Protein AF-A0A7C5C3Y3-F1 (afdb_monomer_lite)

Structure (mmCIF, N/CA/C/O backbone):
data_AF-A0A7C5C3Y3-F1
#
_entry.id   AF-A0A7C5C3Y3-F1
#
loop_
_atom_site.group_PDB
_atom_site.id
_atom_site.type_symbol
_atom_site.label_atom_id
_atom_site.label_alt_id
_atom_site.label_comp_id
_atom_site.label_asym_id
_atom_site.label_entity_id
_atom_site.label_seq_id
_atom_site.pdbx_PDB_ins_code
_atom_site.Cartn_x
_atom_site.Cartn_y
_atom_site.Cartn_z
_atom_site.occupancy
_atom_site.B_iso_or_equiv
_atom_site.auth_seq_id
_atom_site.auth_comp_id
_atom_site.auth_asym_id
_atom_site.auth_atom_id
_atom_site.pdbx_PDB_model_num
ATOM 1 N N . GLN A 1 1 ? 15.969 -8.425 -46.234 1.00 54.97 1 GLN A N 1
ATOM 2 C CA . GLN A 1 1 ? 16.054 -8.744 -47.680 1.00 54.97 1 GLN A CA 1
ATOM 3 C C . GLN A 1 1 ? 16.900 -7.745 -48.486 1.00 54.97 1 GLN A C 1
ATOM 5 O O . GLN A 1 1 ? 17.303 -8.102 -49.579 1.00 54.97 1 GLN A O 1
ATOM 10 N N . GLN A 1 2 ? 17.215 -6.542 -47.972 1.00 71.31 2 GLN A N 1
ATOM 11 C CA . GLN A 1 2 ? 18.038 -5.529 -48.670 1.00 71.31 2 GLN A CA 1
ATOM 12 C C . GLN A 1 2 ? 19.511 -5.470 -48.204 1.00 71.31 2 GLN A C 1
ATOM 14 O O . GLN A 1 2 ? 20.250 -4.580 -48.606 1.00 71.31 2 GLN A O 1
ATOM 19 N N . GLU A 1 3 ? 19.938 -6.386 -47.331 1.00 79.44 3 GLU A N 1
ATOM 20 C CA . GLU A 1 3 ? 21.309 -6.418 -46.803 1.00 79.44 3 GLU A CA 1
ATOM 21 C C . GLU A 1 3 ? 22.240 -7.208 -47.732 1.00 79.44 3 GLU A C 1
ATOM 23 O O . GLU A 1 3 ? 21.803 -8.105 -48.457 1.00 79.44 3 GLU A O 1
ATOM 28 N N . HIS A 1 4 ? 23.539 -6.905 -47.693 1.00 84.50 4 HIS A N 1
ATOM 29 C CA . HIS A 1 4 ? 24.533 -7.599 -48.513 1.00 84.50 4 HIS A CA 1
ATOM 30 C C . HIS A 1 4 ? 24.602 -9.106 -48.157 1.00 84.50 4 HIS A C 1
ATOM 32 O O . HIS A 1 4 ? 24.603 -9.440 -46.967 1.00 84.50 4 HIS A O 1
ATOM 38 N N . PRO A 1 5 ? 24.734 -10.037 -49.132 1.00 84.88 5 PRO A N 1
ATOM 39 C CA . PRO A 1 5 ? 24.747 -11.485 -48.872 1.00 84.88 5 PRO A CA 1
ATOM 40 C C . PRO A 1 5 ? 25.782 -11.951 -47.838 1.00 84.88 5 PRO A C 1
ATOM 42 O O . PRO A 1 5 ? 25.533 -12.897 -47.098 1.00 84.88 5 PRO A O 1
ATOM 45 N N . GLN A 1 6 ? 26.926 -11.264 -47.734 1.00 84.12 6 GLN A N 1
ATOM 46 C CA . GLN A 1 6 ? 27.928 -11.532 -46.691 1.00 84.12 6 GLN A CA 1
ATOM 47 C C . GLN A 1 6 ? 27.417 -11.228 -45.274 1.00 84.12 6 GLN A C 1
ATOM 49 O O . GLN A 1 6 ? 27.694 -11.991 -44.354 1.00 84.12 6 GLN A O 1
ATOM 54 N N . THR A 1 7 ? 26.670 -10.136 -45.095 1.00 83.81 7 THR A N 1
ATOM 55 C CA . THR A 1 7 ? 26.095 -9.738 -43.802 1.00 83.81 7 THR A CA 1
ATOM 56 C C . THR A 1 7 ? 24.998 -10.709 -43.390 1.00 83.81 7 THR A C 1
ATOM 58 O O . THR A 1 7 ? 24.941 -11.134 -42.241 1.00 83.81 7 THR A O 1
ATOM 61 N N . ILE A 1 8 ? 24.166 -11.124 -44.349 1.00 86.38 8 ILE A N 1
ATOM 62 C CA . ILE A 1 8 ? 23.137 -12.143 -44.124 1.00 86.38 8 ILE A CA 1
ATOM 63 C C . ILE A 1 8 ? 23.793 -13.467 -43.715 1.00 86.38 8 ILE A C 1
ATOM 65 O O . ILE A 1 8 ? 23.394 -14.056 -42.716 1.00 86.38 8 ILE A O 1
ATOM 69 N N . ALA A 1 9 ? 24.828 -13.907 -44.437 1.00 87.38 9 ALA A N 1
ATOM 70 C CA . ALA A 1 9 ? 25.575 -15.118 -44.105 1.00 87.38 9 ALA A CA 1
ATOM 71 C C . ALA A 1 9 ? 26.168 -15.062 -42.691 1.00 87.38 9 ALA A C 1
ATOM 73 O O . ALA A 1 9 ? 26.074 -16.040 -41.955 1.00 87.38 9 ALA A O 1
ATOM 74 N N . LEU A 1 10 ? 26.731 -13.915 -42.301 1.00 85.00 10 LEU A N 1
ATOM 75 C CA . LEU A 1 10 ? 27.275 -13.721 -40.962 1.00 85.00 10 LEU A CA 1
ATOM 76 C C . LEU A 1 10 ? 26.186 -13.853 -39.895 1.00 85.00 10 LEU A C 1
ATOM 78 O O . LEU A 1 10 ? 26.354 -14.622 -38.962 1.00 85.00 10 LEU A O 1
ATOM 82 N N . ILE A 1 11 ? 25.051 -13.168 -40.051 1.00 85.31 11 ILE A N 1
ATOM 83 C CA . ILE A 1 11 ? 23.945 -13.243 -39.086 1.00 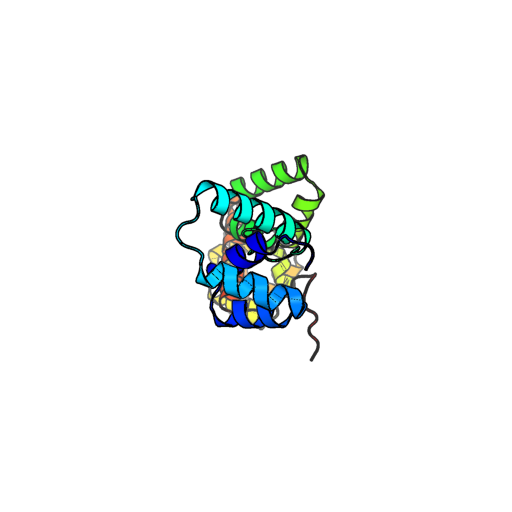85.31 11 ILE A CA 1
ATOM 84 C C . ILE A 1 11 ? 23.436 -14.686 -38.966 1.00 85.31 11 ILE A C 1
ATOM 86 O O . ILE A 1 11 ? 23.299 -15.200 -37.861 1.00 85.31 11 ILE A O 1
ATOM 90 N N . LEU A 1 12 ? 23.203 -15.367 -40.094 1.00 87.38 12 LEU A N 1
ATOM 91 C CA . LEU A 1 12 ? 22.693 -16.741 -40.096 1.00 87.38 12 LEU A CA 1
ATOM 92 C C . LEU A 1 12 ? 23.660 -17.746 -39.456 1.00 87.38 12 LEU A C 1
ATOM 94 O O . LEU A 1 12 ? 23.193 -18.694 -38.833 1.00 87.38 12 LEU A O 1
ATOM 98 N N . ALA A 1 13 ? 24.976 -17.543 -39.577 1.00 86.75 13 ALA A N 1
ATOM 99 C CA . ALA A 1 13 ? 25.985 -18.418 -38.976 1.00 86.75 13 ALA A CA 1
ATOM 100 C C . ALA A 1 13 ? 25.988 -18.386 -37.434 1.00 86.75 13 ALA A C 1
ATOM 102 O O . ALA A 1 13 ? 26.461 -19.334 -36.812 1.00 86.75 13 ALA A O 1
ATOM 103 N N . TYR A 1 14 ? 25.448 -17.324 -36.826 1.00 81.12 14 TYR A N 1
ATOM 104 C CA . TYR A 1 14 ? 25.358 -17.150 -35.370 1.00 81.12 14 TYR A CA 1
ATOM 105 C C . TYR A 1 14 ? 23.952 -17.410 -34.803 1.00 81.12 14 TYR A C 1
ATOM 107 O O . TYR A 1 14 ? 23.749 -17.317 -33.593 1.00 81.12 14 TYR A O 1
ATOM 115 N N . LEU A 1 15 ? 22.974 -17.746 -35.647 1.00 81.25 15 LEU A N 1
ATOM 116 C CA . LEU A 1 15 ? 21.636 -18.130 -35.204 1.00 81.25 15 LEU A CA 1
ATOM 117 C C . LEU A 1 15 ? 21.533 -19.638 -34.970 1.00 81.25 15 LEU A C 1
ATOM 119 O O . LEU A 1 15 ? 22.235 -20.443 -35.580 1.00 81.25 15 LEU A O 1
ATOM 123 N N . GLU A 1 16 ? 20.579 -20.035 -34.128 1.00 84.94 16 GLU A N 1
ATOM 124 C CA . GLU A 1 16 ? 20.203 -21.441 -33.994 1.00 84.94 16 GLU A CA 1
ATOM 125 C C . GLU A 1 16 ? 19.782 -22.009 -35.363 1.00 84.94 16 GLU A C 1
ATOM 127 O O . GLU A 1 16 ? 18.992 -21.359 -36.064 1.00 84.94 16 GLU A O 1
ATOM 132 N N . PRO A 1 17 ? 20.221 -23.227 -35.740 1.00 85.56 17 PRO A N 1
ATOM 133 C CA . PRO A 1 17 ? 19.975 -23.791 -37.070 1.00 85.56 17 PRO A CA 1
ATOM 134 C C . PRO A 1 17 ? 18.507 -23.748 -37.511 1.00 85.56 17 PRO A C 1
ATOM 136 O O . PRO A 1 17 ? 18.211 -23.439 -38.665 1.00 85.56 17 PRO A O 1
ATOM 139 N N . ASN A 1 18 ? 17.574 -23.975 -36.580 1.00 83.12 18 ASN A N 1
ATOM 140 C CA . ASN A 1 18 ? 16.137 -23.903 -36.846 1.00 83.12 18 ASN A CA 1
ATOM 141 C C . ASN A 1 18 ? 15.706 -22.495 -37.291 1.00 83.12 18 ASN A C 1
ATOM 143 O O . ASN A 1 18 ? 15.063 -22.351 -38.329 1.00 83.12 18 ASN A O 1
ATOM 147 N N . LYS A 1 19 ? 16.116 -21.449 -36.564 1.00 78.62 19 LYS A N 1
ATOM 148 C CA . LYS A 1 19 ? 15.806 -20.047 -36.895 1.00 78.62 19 LYS A CA 1
ATOM 149 C C . LYS A 1 19 ? 16.492 -19.622 -38.193 1.00 78.62 19 LYS A C 1
ATOM 151 O O . LYS A 1 19 ? 15.858 -19.013 -39.055 1.00 78.62 19 LYS A O 1
ATOM 156 N N . ALA A 1 20 ? 17.757 -20.004 -38.369 1.00 86.56 20 ALA A N 1
ATOM 157 C CA . ALA A 1 20 ? 18.512 -19.712 -39.581 1.00 86.56 20 ALA A CA 1
ATOM 158 C C . ALA A 1 20 ? 17.866 -20.335 -40.830 1.00 86.56 20 ALA A C 1
ATOM 160 O O . ALA A 1 20 ? 17.789 -19.685 -41.872 1.00 86.56 20 ALA A O 1
ATOM 161 N N . SER A 1 21 ? 17.349 -21.565 -40.721 1.00 86.25 21 SER A N 1
ATOM 162 C CA . SER A 1 21 ? 16.704 -22.273 -41.834 1.00 86.25 21 SER A CA 1
ATOM 163 C C . SER A 1 21 ? 15.425 -21.588 -42.322 1.00 86.25 21 SER A C 1
ATOM 165 O O . SER A 1 21 ? 15.185 -21.531 -43.529 1.00 86.25 21 SER A O 1
ATOM 167 N N . ILE A 1 22 ? 14.630 -21.033 -41.402 1.00 88.19 22 ILE A N 1
ATOM 168 C CA . ILE A 1 22 ? 13.399 -20.296 -41.715 1.00 88.19 22 ILE A CA 1
ATOM 169 C C . ILE A 1 22 ? 13.754 -19.010 -42.463 1.00 88.19 22 ILE A C 1
ATOM 171 O O . ILE A 1 22 ? 13.176 -18.709 -43.508 1.00 88.19 22 ILE A O 1
ATOM 175 N N . ILE A 1 23 ? 14.752 -18.274 -41.966 1.00 87.44 23 ILE A N 1
ATOM 176 C CA . ILE A 1 23 ? 15.189 -17.025 -42.595 1.00 87.44 23 ILE A CA 1
ATOM 177 C C . ILE A 1 23 ? 15.790 -17.307 -43.973 1.00 87.44 23 ILE A C 1
ATOM 179 O O . ILE A 1 23 ? 15.429 -16.620 -44.926 1.00 87.44 23 ILE A O 1
ATOM 183 N N . LEU A 1 24 ? 16.639 -18.330 -44.118 1.00 87.06 24 LEU A N 1
ATOM 184 C CA . LEU A 1 24 ? 17.230 -18.703 -45.405 1.00 87.06 24 LEU A CA 1
ATOM 185 C C . LEU A 1 24 ? 16.149 -19.023 -46.450 1.00 87.06 24 LEU A C 1
ATOM 187 O O . LEU A 1 24 ? 16.216 -18.499 -47.557 1.00 87.06 24 LEU A O 1
ATOM 191 N N . GLN A 1 25 ? 15.113 -19.788 -46.089 1.00 90.75 25 GLN A N 1
ATOM 192 C CA . GLN A 1 25 ? 13.982 -20.098 -46.980 1.00 90.75 25 GLN A CA 1
ATOM 193 C C . GLN A 1 25 ? 13.170 -18.861 -47.393 1.00 90.75 25 GLN A C 1
ATOM 195 O O . GLN A 1 25 ? 12.586 -18.841 -48.473 1.00 90.75 25 GLN A O 1
ATOM 200 N N . SER A 1 26 ? 13.153 -17.817 -46.561 1.00 87.62 26 SER A N 1
ATOM 201 C CA . SER A 1 26 ? 12.434 -16.565 -46.837 1.00 87.62 26 SER A CA 1
ATOM 202 C C . SER A 1 26 ? 13.170 -15.606 -47.787 1.00 87.62 26 SER A C 1
ATOM 204 O O . SER A 1 26 ? 12.618 -14.575 -48.179 1.00 87.62 26 SER A O 1
ATOM 206 N N . LEU A 1 27 ? 14.422 -15.908 -48.152 1.00 86.12 27 LEU A N 1
ATOM 207 C CA . LEU A 1 27 ? 15.206 -15.100 -49.091 1.00 86.12 27 LEU A CA 1
ATOM 208 C C . LEU A 1 27 ? 14.883 -15.458 -50.551 1.00 86.12 27 LEU A C 1
ATOM 210 O O . LEU A 1 27 ? 14.520 -16.599 -50.832 1.00 86.12 27 LEU A O 1
ATOM 214 N N . PRO A 1 28 ? 15.085 -14.533 -51.509 1.00 89.12 28 PRO A N 1
ATOM 215 C CA . PRO A 1 28 ? 15.006 -14.852 -52.933 1.00 89.12 28 PRO A CA 1
ATOM 216 C C . PRO A 1 28 ? 15.959 -15.992 -53.320 1.00 89.12 28 PRO A C 1
ATOM 218 O O . PRO A 1 28 ? 17.103 -16.025 -52.864 1.00 89.12 28 PRO A O 1
ATOM 221 N N . HIS A 1 29 ? 15.513 -16.890 -54.202 1.00 81.69 29 HIS A N 1
ATOM 222 C CA . HIS A 1 29 ? 16.228 -18.120 -54.587 1.00 81.69 29 HIS A CA 1
ATOM 223 C C . HIS A 1 29 ? 17.683 -17.882 -55.046 1.00 81.69 29 HIS A C 1
ATOM 225 O O . HIS A 1 29 ? 18.583 -18.670 -54.752 1.00 81.69 29 HIS A O 1
ATOM 231 N N . GLU A 1 30 ? 17.922 -16.763 -55.734 1.00 81.50 30 GLU A N 1
ATOM 232 C CA . GLU A 1 30 ? 19.242 -16.343 -56.220 1.00 81.50 30 GLU A CA 1
ATOM 233 C C . GLU A 1 30 ? 20.196 -15.955 -55.076 1.00 81.50 30 GLU A C 1
ATOM 235 O O . GLU A 1 30 ? 21.395 -16.226 -55.132 1.00 81.50 30 GLU A O 1
ATOM 240 N N . VAL A 1 31 ? 19.658 -15.379 -53.998 1.00 87.00 31 VAL A N 1
ATOM 241 C CA . VAL A 1 31 ? 20.413 -14.945 -52.813 1.00 87.00 31 VAL A CA 1
ATOM 242 C C . VAL A 1 31 ? 20.684 -16.121 -51.875 1.00 87.00 31 VAL A C 1
ATOM 244 O O . VAL A 1 31 ? 21.761 -16.193 -51.288 1.00 87.00 31 VAL A O 1
ATOM 247 N N . GLN A 1 32 ? 19.754 -17.078 -51.771 1.00 87.88 32 GLN A N 1
ATOM 248 C CA . GLN A 1 32 ? 19.902 -18.275 -50.930 1.00 87.88 32 GLN A CA 1
ATOM 249 C C . GLN A 1 32 ? 21.196 -19.038 -51.231 1.00 87.88 32 GLN A C 1
ATOM 251 O O . GLN A 1 32 ? 21.944 -19.382 -50.317 1.00 87.88 32 GLN A O 1
ATOM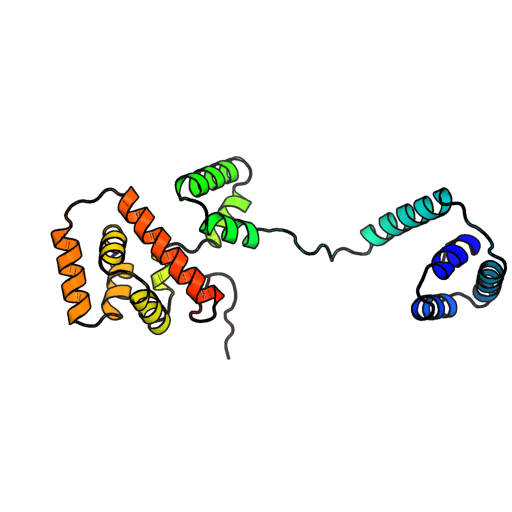 256 N N . SER A 1 33 ? 21.478 -19.257 -52.518 1.00 86.75 33 SER A N 1
ATOM 257 C CA . SER A 1 33 ? 22.649 -20.020 -52.965 1.00 86.75 33 SER A CA 1
ATOM 258 C C . SER A 1 33 ? 23.968 -19.294 -52.666 1.00 86.75 33 SER A C 1
ATOM 260 O O . SER A 1 33 ? 24.952 -19.932 -52.290 1.00 86.75 33 SER A O 1
ATOM 262 N N . ASP A 1 34 ? 24.003 -17.962 -52.801 1.00 87.94 34 ASP A N 1
ATOM 263 C CA . ASP A 1 34 ? 25.188 -17.157 -52.464 1.00 87.94 34 ASP A CA 1
ATOM 264 C C . ASP A 1 34 ? 25.423 -17.111 -50.947 1.00 87.94 34 ASP A C 1
ATOM 266 O O . ASP A 1 34 ? 26.541 -17.330 -50.481 1.00 87.94 34 ASP A O 1
ATOM 270 N N . VAL A 1 35 ? 24.362 -16.907 -50.163 1.00 88.88 35 VAL A N 1
ATOM 271 C CA . VAL A 1 35 ? 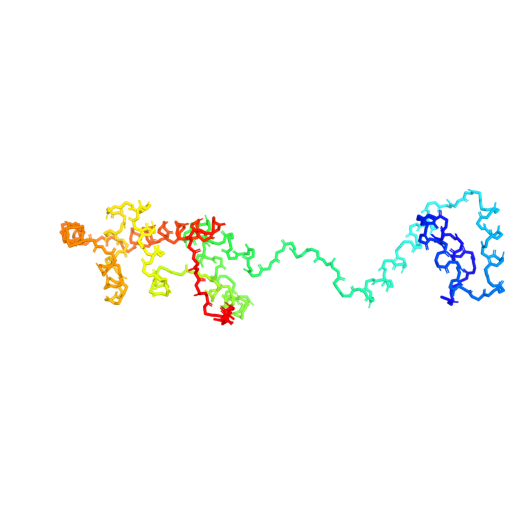24.416 -16.897 -48.695 1.00 88.88 35 VAL A CA 1
ATOM 272 C C . VAL A 1 35 ? 24.869 -18.255 -48.151 1.00 88.88 35 VAL A C 1
ATOM 274 O O . VAL A 1 35 ? 25.794 -18.302 -47.343 1.00 88.88 35 VAL A O 1
ATOM 277 N N . ALA A 1 36 ? 24.295 -19.362 -48.631 1.00 86.88 36 ALA A N 1
ATOM 278 C CA . ALA A 1 36 ? 24.670 -20.709 -48.198 1.00 86.88 36 ALA A CA 1
ATOM 279 C C . ALA A 1 36 ? 26.140 -21.031 -48.506 1.00 86.88 36 ALA A C 1
ATOM 281 O O . ALA A 1 36 ? 26.858 -21.539 -47.643 1.00 86.88 36 ALA A O 1
ATOM 282 N N . ARG A 1 37 ? 26.621 -20.671 -49.707 1.00 87.56 37 ARG A N 1
ATOM 283 C CA . ARG A 1 37 ? 28.037 -20.820 -50.072 1.00 87.56 37 ARG A CA 1
ATOM 284 C C . ARG A 1 37 ? 28.939 -20.025 -49.131 1.00 87.56 37 ARG A C 1
ATOM 286 O O . ARG A 1 37 ? 29.938 -20.560 -48.668 1.00 87.56 37 ARG A O 1
ATOM 293 N N . ARG A 1 38 ? 28.583 -18.774 -48.826 1.00 88.12 38 ARG A N 1
ATOM 294 C CA . ARG A 1 38 ? 29.368 -17.903 -47.939 1.00 88.12 38 ARG A CA 1
ATOM 295 C C . ARG A 1 38 ? 29.420 -18.410 -46.505 1.00 88.12 38 ARG A C 1
ATOM 297 O O . ARG A 1 38 ? 30.477 -18.284 -45.906 1.00 88.12 38 ARG A O 1
ATOM 304 N N . ILE A 1 39 ? 28.335 -18.989 -45.982 1.00 87.38 39 ILE A N 1
ATOM 305 C CA . ILE A 1 39 ? 28.326 -19.670 -44.674 1.00 87.38 39 ILE A CA 1
ATOM 306 C C . ILE A 1 39 ? 29.288 -20.861 -44.700 1.00 87.38 39 ILE A C 1
ATOM 308 O O . ILE A 1 39 ? 30.119 -20.995 -43.809 1.00 87.38 39 ILE A O 1
ATOM 312 N N . ALA A 1 40 ? 29.228 -21.687 -45.749 1.00 85.38 40 ALA A N 1
ATOM 313 C CA . ALA A 1 40 ? 30.059 -22.885 -45.871 1.00 85.38 40 ALA A CA 1
ATOM 314 C C . ALA A 1 40 ? 31.563 -22.592 -46.035 1.00 85.38 40 ALA A C 1
ATOM 316 O O . ALA A 1 40 ? 32.389 -23.412 -45.648 1.00 85.38 40 ALA A O 1
ATOM 317 N N . THR A 1 41 ? 31.926 -21.445 -46.616 1.00 84.06 41 THR A N 1
ATOM 318 C CA . THR A 1 41 ? 33.325 -21.025 -46.811 1.00 84.06 41 THR A CA 1
ATOM 319 C C . THR A 1 41 ? 33.802 -20.005 -45.776 1.00 84.06 41 THR A C 1
ATOM 321 O O . THR A 1 41 ? 34.897 -19.461 -45.921 1.00 84.06 41 THR A O 1
ATOM 324 N N . MET A 1 42 ? 32.974 -19.668 -44.784 1.00 80.31 42 MET A N 1
ATOM 325 C CA . MET A 1 42 ? 33.340 -18.715 -43.739 1.00 80.31 42 MET A CA 1
ATOM 326 C C . MET A 1 42 ? 34.307 -19.384 -42.767 1.00 80.31 42 MET A C 1
ATOM 328 O O . MET A 1 42 ? 34.015 -20.463 -42.265 1.00 80.31 42 MET A O 1
ATOM 332 N N . ASP A 1 43 ? 35.445 -18.746 -42.509 1.00 73.69 43 ASP A N 1
ATOM 333 C CA . ASP A 1 43 ? 36.485 -19.322 -41.654 1.00 73.69 43 ASP A CA 1
ATOM 334 C C . ASP A 1 43 ? 36.504 -18.623 -40.284 1.00 73.69 43 ASP A C 1
ATOM 336 O O . ASP A 1 43 ? 35.925 -19.104 -39.312 1.00 73.69 43 ASP A O 1
ATOM 340 N N . ARG A 1 44 ? 37.084 -17.418 -40.207 1.00 69.56 44 ARG A N 1
ATOM 341 C CA . ARG A 1 44 ? 37.098 -16.593 -38.990 1.00 69.56 44 ARG A CA 1
ATOM 342 C C . ARG A 1 44 ? 36.675 -15.164 -39.291 1.00 69.56 44 ARG A C 1
ATOM 344 O O . ARG A 1 44 ? 37.240 -14.511 -40.165 1.00 69.56 44 ARG A O 1
ATOM 351 N N . THR A 1 45 ? 35.718 -14.662 -38.527 1.00 68.94 45 THR A N 1
ATOM 352 C CA . THR A 1 45 ? 35.278 -13.265 -38.543 1.00 68.94 45 THR A CA 1
ATOM 353 C C . THR A 1 45 ? 35.929 -12.484 -37.408 1.00 68.94 45 THR A C 1
ATOM 355 O O . THR A 1 45 ? 36.072 -12.983 -36.293 1.00 68.94 45 THR A O 1
ATOM 358 N N . SER A 1 46 ? 36.361 -11.251 -37.697 1.00 75.00 46 SER A N 1
ATOM 359 C CA . SER A 1 46 ? 36.945 -10.376 -36.676 1.00 75.00 46 SER A CA 1
ATOM 360 C C . SER A 1 46 ? 35.895 -10.053 -35.603 1.00 75.00 46 SER A C 1
ATOM 362 O O . SER A 1 46 ? 34.777 -9.670 -35.964 1.00 75.00 46 SER A O 1
ATOM 364 N N . PRO A 1 47 ? 36.241 -10.128 -34.303 1.00 75.38 47 PRO A N 1
ATOM 365 C CA . PRO A 1 47 ? 35.355 -9.716 -33.216 1.00 75.38 47 PRO A CA 1
ATOM 366 C C . PRO A 1 47 ? 34.827 -8.282 -33.361 1.00 75.38 47 PRO A C 1
ATOM 368 O O . PRO A 1 47 ? 33.735 -7.978 -32.893 1.00 75.38 47 PRO A O 1
ATOM 371 N N . GLU A 1 48 ? 35.580 -7.395 -34.015 1.00 76.38 48 GLU A N 1
ATOM 372 C CA . GLU A 1 48 ? 35.163 -6.008 -34.253 1.00 76.38 48 GLU A CA 1
ATOM 373 C C . GLU A 1 48 ? 33.995 -5.919 -35.240 1.00 76.38 48 GLU A C 1
ATOM 375 O O . GLU A 1 48 ? 33.027 -5.209 -34.979 1.00 76.38 48 GLU A O 1
ATOM 380 N N . VAL A 1 49 ? 34.048 -6.704 -36.320 1.00 74.50 49 VAL A N 1
ATOM 381 C CA . VAL A 1 49 ? 32.987 -6.770 -37.337 1.00 74.50 49 VAL A CA 1
ATOM 382 C C . VAL A 1 49 ? 31.721 -7.388 -36.748 1.00 74.50 49 VAL A C 1
ATOM 384 O O . VAL A 1 49 ? 30.620 -6.926 -37.033 1.00 74.50 49 VAL A O 1
ATOM 387 N N . LEU A 1 50 ? 31.866 -8.398 -35.884 1.00 76.88 50 LEU A N 1
ATOM 388 C CA . LEU A 1 50 ? 30.731 -8.998 -35.181 1.00 76.88 50 LEU A CA 1
ATOM 389 C C . LEU A 1 50 ? 30.027 -7.975 -34.278 1.00 76.88 50 LEU A C 1
ATOM 391 O O . LEU A 1 50 ? 28.821 -7.787 -34.406 1.00 76.88 50 LEU A O 1
ATOM 395 N N . ARG A 1 51 ? 30.783 -7.251 -33.440 1.00 79.88 51 ARG A N 1
ATOM 396 C CA . ARG A 1 51 ? 30.233 -6.204 -32.557 1.00 79.88 51 ARG A CA 1
ATOM 397 C C . ARG A 1 51 ? 29.558 -5.074 -33.327 1.00 79.88 51 ARG A C 1
ATOM 399 O O . ARG A 1 51 ? 28.594 -4.484 -32.848 1.00 79.88 51 ARG A O 1
ATOM 406 N N . GLU A 1 52 ? 30.081 -4.724 -34.498 1.00 79.75 52 GLU A N 1
ATOM 407 C CA . GLU A 1 52 ? 29.473 -3.704 -35.350 1.00 79.75 52 GLU A CA 1
ATOM 408 C C . GLU A 1 52 ? 28.128 -4.174 -35.914 1.00 79.75 52 GLU A C 1
ATOM 410 O O . GLU A 1 52 ? 27.151 -3.424 -35.878 1.00 79.75 52 GLU A O 1
ATOM 415 N N . VAL A 1 53 ? 28.051 -5.429 -36.360 1.00 78.06 53 VAL A N 1
ATOM 416 C CA . VAL A 1 53 ? 26.804 -6.031 -36.846 1.00 78.06 53 VAL A CA 1
ATOM 417 C C . VAL A 1 53 ? 25.781 -6.173 -35.721 1.00 78.06 53 VAL A C 1
ATOM 419 O O . VAL A 1 53 ? 24.629 -5.803 -35.930 1.00 78.06 53 VAL A O 1
ATOM 422 N N . GLU A 1 54 ? 26.191 -6.608 -34.527 1.00 80.50 54 GLU A N 1
ATOM 423 C CA . GLU A 1 54 ? 25.337 -6.643 -33.331 1.00 80.50 54 GLU A CA 1
ATOM 424 C C . GLU A 1 54 ? 24.766 -5.259 -33.015 1.00 80.50 54 GLU A C 1
ATOM 426 O O . GLU A 1 54 ? 23.552 -5.109 -32.928 1.00 80.50 54 GLU A O 1
ATOM 431 N N . ARG A 1 55 ? 25.612 -4.222 -32.952 1.00 82.75 55 ARG A N 1
ATOM 432 C CA . ARG A 1 55 ? 25.185 -2.843 -32.659 1.00 82.75 55 ARG A CA 1
ATOM 433 C C . ARG A 1 55 ? 24.185 -2.308 -33.685 1.00 82.75 55 ARG A C 1
ATOM 435 O O . ARG A 1 55 ? 23.226 -1.621 -33.334 1.00 82.75 55 ARG A O 1
ATOM 442 N N . VAL A 1 56 ? 24.420 -2.567 -34.972 1.00 79.81 56 VAL A N 1
ATOM 443 C CA . VAL A 1 56 ? 23.516 -2.118 -36.043 1.00 79.81 56 VAL A CA 1
ATOM 444 C C . VAL A 1 56 ? 22.194 -2.881 -35.987 1.00 79.81 56 VAL A C 1
ATOM 446 O O . VAL A 1 56 ? 21.138 -2.275 -36.181 1.00 79.81 56 VAL A O 1
ATOM 449 N N . LEU A 1 57 ? 22.239 -4.184 -35.706 1.00 75.56 57 LEU A N 1
ATOM 450 C CA . LEU A 1 57 ? 21.051 -5.018 -35.573 1.00 75.56 57 LEU A CA 1
ATOM 451 C C . LEU A 1 57 ? 20.224 -4.599 -34.352 1.00 75.56 57 LEU A C 1
ATOM 453 O O . LEU A 1 57 ? 19.027 -4.383 -34.491 1.00 75.56 57 LEU A O 1
ATOM 457 N N . GLU A 1 58 ? 20.867 -4.383 -33.206 1.00 77.19 58 GLU A N 1
ATOM 458 C CA . GLU A 1 58 ? 20.260 -3.878 -31.970 1.00 77.19 58 GLU A CA 1
ATOM 459 C C . GLU A 1 58 ? 19.571 -2.530 -32.202 1.00 77.19 58 GLU A C 1
ATOM 461 O O . GLU A 1 58 ? 18.404 -2.364 -31.860 1.00 77.19 58 GLU A O 1
ATOM 466 N N . LYS A 1 59 ? 20.236 -1.588 -32.884 1.00 78.06 59 LYS A N 1
ATOM 467 C CA . LYS A 1 59 ? 19.655 -0.278 -33.211 1.00 78.06 59 LYS A CA 1
ATOM 468 C C . LYS A 1 59 ? 18.464 -0.360 -34.175 1.00 78.06 59 LYS A C 1
ATOM 470 O O . LYS A 1 59 ? 17.551 0.452 -34.083 1.00 78.06 59 LYS A O 1
ATOM 475 N N . LYS A 1 60 ? 18.476 -1.290 -35.136 1.00 70.75 60 LYS A N 1
ATOM 476 C CA . LYS A 1 60 ? 17.352 -1.478 -36.074 1.00 70.75 60 LYS A CA 1
ATOM 477 C C . LYS A 1 60 ? 16.194 -2.242 -35.425 1.00 70.75 60 LYS A C 1
ATOM 479 O O . LYS A 1 60 ? 15.037 -1.948 -35.713 1.00 70.75 60 LYS A O 1
ATOM 484 N N . LEU A 1 61 ? 16.486 -3.191 -34.539 1.00 66.56 61 LEU A N 1
ATOM 485 C CA . LEU A 1 61 ? 15.476 -3.940 -33.796 1.00 66.56 61 LEU A CA 1
ATOM 486 C C . LEU A 1 61 ? 14.833 -3.090 -32.699 1.00 66.56 61 LEU A C 1
ATOM 488 O O . LEU A 1 61 ? 13.622 -3.153 -32.555 1.00 66.56 61 LEU A O 1
ATOM 492 N N . SER A 1 62 ? 15.575 -2.212 -32.020 1.00 61.50 62 SER A N 1
ATOM 493 C CA . SER A 1 62 ? 15.002 -1.289 -31.026 1.00 61.50 62 SER A CA 1
ATOM 494 C C . SER A 1 62 ? 14.009 -0.289 -31.626 1.00 61.50 62 SER A C 1
ATOM 496 O O . SER A 1 62 ? 13.116 0.191 -30.938 1.00 61.50 62 SER A O 1
ATOM 498 N N . THR A 1 63 ? 14.108 -0.004 -32.929 1.00 62.62 63 THR A N 1
ATOM 499 C CA . THR A 1 63 ? 13.091 0.788 -33.642 1.00 62.62 63 THR A CA 1
ATOM 500 C C . THR A 1 63 ? 11.845 -0.008 -34.046 1.00 62.62 63 THR A C 1
ATOM 502 O O . THR A 1 63 ? 10.830 0.602 -34.371 1.00 62.62 63 THR A O 1
ATOM 505 N N . LEU A 1 64 ? 11.911 -1.345 -34.044 1.00 58.19 64 LEU A N 1
ATOM 506 C CA . LEU A 1 64 ? 10.818 -2.248 -34.435 1.00 58.19 64 LEU A CA 1
ATOM 507 C C . LEU A 1 64 ? 10.128 -2.903 -33.228 1.00 58.19 64 LEU A C 1
ATOM 509 O O . LEU A 1 64 ? 8.937 -3.187 -33.295 1.00 58.19 64 LEU A O 1
ATOM 513 N N . SER A 1 65 ? 10.859 -3.095 -32.133 1.00 47.53 65 SER A N 1
ATOM 514 C CA . SER A 1 65 ? 10.374 -3.594 -30.850 1.00 47.53 65 SER A CA 1
ATOM 515 C C . SER A 1 65 ? 10.179 -2.422 -29.893 1.00 47.53 65 SER A C 1
ATOM 517 O O . SER A 1 65 ? 11.072 -2.068 -29.125 1.00 47.53 65 SER A O 1
ATOM 519 N N . ARG A 1 66 ? 9.000 -1.796 -29.937 1.00 55.88 66 ARG A N 1
ATOM 520 C CA . ARG A 1 66 ? 8.424 -1.280 -28.691 1.00 55.88 66 ARG A CA 1
ATOM 521 C C . ARG A 1 66 ? 7.848 -2.506 -27.978 1.00 55.88 66 ARG A C 1
ATOM 523 O O . ARG A 1 66 ? 7.024 -3.167 -28.595 1.00 55.88 66 ARG A O 1
ATOM 530 N N . GLU A 1 67 ? 8.311 -2.762 -26.750 1.00 55.06 67 GLU A N 1
ATOM 531 C CA . GLU A 1 67 ? 8.024 -3.931 -25.878 1.00 55.06 67 GLU A CA 1
ATOM 532 C C . GLU A 1 67 ? 8.903 -5.152 -26.246 1.00 55.06 67 GLU A C 1
ATOM 534 O O . GLU A 1 67 ? 8.966 -5.546 -27.404 1.00 55.06 67 GLU A O 1
ATOM 539 N N . ASP A 1 68 ? 9.763 -5.723 -25.393 1.00 43.38 68 ASP A N 1
ATOM 540 C CA . ASP A 1 68 ? 9.711 -5.942 -23.945 1.00 43.38 68 ASP A CA 1
ATOM 541 C C . ASP A 1 68 ? 10.964 -5.407 -23.217 1.00 43.38 68 ASP A C 1
ATOM 543 O O . ASP A 1 68 ? 12.036 -6.017 -23.243 1.00 43.38 68 ASP A O 1
ATOM 547 N N . TYR A 1 69 ? 10.836 -4.302 -22.485 1.00 49.47 69 TYR A N 1
ATOM 548 C CA . TYR A 1 69 ? 11.592 -4.203 -21.239 1.00 49.47 69 TYR A CA 1
ATOM 549 C C . TYR A 1 69 ? 10.734 -4.924 -20.205 1.00 49.47 69 TYR A C 1
ATOM 551 O O . TYR A 1 69 ? 9.572 -4.561 -20.036 1.00 49.47 69 TYR A O 1
ATOM 559 N N . THR A 1 70 ? 11.267 -5.926 -19.504 1.00 47.66 70 THR A N 1
ATOM 560 C CA . THR A 1 70 ? 10.672 -6.305 -18.217 1.00 47.66 70 THR A CA 1
ATOM 561 C C . THR A 1 70 ? 10.625 -5.022 -17.395 1.00 47.66 70 THR A C 1
ATOM 563 O O . THR A 1 70 ? 11.688 -4.457 -17.122 1.00 47.66 70 THR A O 1
ATOM 566 N N . ALA A 1 71 ? 9.431 -4.506 -17.101 1.00 51.50 71 ALA A N 1
ATOM 567 C CA . ALA A 1 71 ? 9.273 -3.287 -16.324 1.00 51.50 71 ALA A CA 1
ATOM 568 C C . ALA A 1 71 ? 9.975 -3.498 -14.975 1.00 51.50 71 ALA A C 1
ATOM 570 O O . ALA A 1 71 ? 9.492 -4.226 -14.117 1.00 51.50 71 ALA A O 1
ATOM 571 N N . ALA A 1 72 ? 11.177 -2.936 -14.818 1.00 56.06 72 ALA A N 1
ATOM 572 C CA . ALA A 1 72 ? 11.975 -3.067 -13.597 1.00 56.06 72 ALA A CA 1
ATOM 573 C C . ALA A 1 72 ? 11.464 -2.145 -12.473 1.00 56.06 72 ALA A C 1
ATOM 575 O O . ALA A 1 72 ? 12.067 -2.068 -11.406 1.00 56.06 72 ALA A O 1
ATOM 576 N N . GLY A 1 73 ? 10.385 -1.413 -12.741 1.00 61.38 73 GLY A N 1
ATOM 577 C CA . GLY A 1 73 ? 9.762 -0.449 -11.857 1.00 61.38 73 GLY A CA 1
ATOM 578 C C . GLY A 1 73 ? 8.469 0.071 -12.477 1.00 61.38 73 GLY A C 1
ATOM 579 O O . GLY A 1 73 ? 7.966 -0.475 -13.458 1.00 61.38 73 GLY A O 1
ATOM 580 N N . GLY A 1 74 ? 7.959 1.158 -11.916 1.00 78.81 74 GLY A N 1
ATOM 581 C CA . GLY A 1 74 ? 6.674 1.740 -12.279 1.00 78.81 74 GLY A CA 1
ATOM 582 C C . GLY A 1 74 ? 5.961 2.229 -11.029 1.00 78.81 74 GLY A C 1
ATOM 583 O O . GLY A 1 74 ? 6.476 2.085 -9.917 1.00 78.81 74 GLY A O 1
ATOM 584 N N . VAL A 1 75 ? 4.774 2.801 -11.217 1.00 80.94 75 VAL A N 1
ATOM 585 C CA . VAL A 1 75 ? 3.978 3.331 -10.104 1.00 80.94 75 VAL A CA 1
ATOM 586 C C . VAL A 1 75 ? 3.633 2.231 -9.095 1.00 80.94 75 VAL A C 1
ATOM 588 O O . VAL A 1 75 ? 3.677 2.463 -7.895 1.00 80.94 75 VAL A O 1
ATOM 591 N N . GLU A 1 76 ? 3.372 1.010 -9.558 1.00 77.56 76 GLU A N 1
ATOM 592 C CA . GLU A 1 76 ? 3.080 -0.127 -8.680 1.00 77.56 76 GLU A CA 1
ATOM 593 C C . GLU A 1 76 ? 4.276 -0.497 -7.787 1.00 77.56 76 GLU A C 1
ATOM 595 O O . GLU A 1 76 ? 4.142 -0.548 -6.566 1.00 77.56 76 GLU A O 1
ATOM 600 N N . SER A 1 77 ? 5.476 -0.630 -8.363 1.00 80.38 77 SER A N 1
ATOM 601 C CA . SER A 1 77 ? 6.679 -0.975 -7.595 1.00 80.38 77 SER A CA 1
ATOM 602 C C . SER A 1 77 ? 7.050 0.092 -6.563 1.00 80.38 77 SER A C 1
ATOM 604 O O . SER A 1 77 ? 7.468 -0.243 -5.457 1.00 80.38 77 SER A O 1
ATOM 606 N N . ILE A 1 78 ? 6.912 1.383 -6.894 1.00 83.75 78 ILE A N 1
ATOM 607 C CA . ILE A 1 78 ? 7.197 2.443 -5.917 1.00 83.75 78 ILE A CA 1
ATOM 608 C C . ILE A 1 78 ? 6.131 2.492 -4.819 1.00 83.75 78 ILE A C 1
ATOM 610 O O . ILE A 1 78 ? 6.488 2.718 -3.669 1.00 83.75 78 ILE A O 1
ATOM 614 N N . VAL A 1 79 ? 4.858 2.213 -5.122 1.00 83.06 79 VAL A N 1
ATOM 615 C CA . VAL A 1 79 ? 3.790 2.111 -4.110 1.00 83.06 79 VAL A CA 1
ATOM 616 C C . VAL A 1 79 ? 4.080 0.978 -3.127 1.00 83.06 79 VAL A C 1
ATOM 618 O O . VAL A 1 79 ? 3.973 1.184 -1.921 1.00 83.06 79 VAL A O 1
ATOM 621 N N . GLU A 1 80 ? 4.493 -0.195 -3.608 1.00 78.81 80 GLU A N 1
ATOM 622 C CA . GLU A 1 80 ? 4.892 -1.313 -2.742 1.00 78.81 80 GLU A CA 1
ATOM 623 C C . GLU A 1 80 ? 6.053 -0.933 -1.817 1.00 78.81 80 GLU A C 1
ATOM 625 O O . GLU A 1 80 ? 5.991 -1.176 -0.612 1.00 78.81 80 GLU A O 1
ATOM 630 N N . ILE A 1 81 ? 7.086 -0.277 -2.357 1.00 82.88 81 ILE A N 1
ATOM 631 C CA . ILE A 1 81 ? 8.231 0.197 -1.569 1.00 82.88 81 ILE A CA 1
ATOM 632 C C . ILE A 1 81 ? 7.777 1.230 -0.532 1.00 82.88 81 ILE A C 1
ATOM 634 O O . ILE A 1 81 ? 8.135 1.122 0.641 1.00 82.88 81 ILE A O 1
ATOM 638 N N . LEU A 1 82 ? 6.976 2.215 -0.943 1.00 82.38 82 LEU A N 1
ATOM 639 C CA . LEU A 1 82 ? 6.506 3.294 -0.076 1.00 82.38 82 LEU A CA 1
ATOM 640 C C . LEU A 1 82 ? 5.572 2.802 1.037 1.00 82.38 82 LEU A C 1
ATOM 642 O O . LEU A 1 82 ? 5.558 3.385 2.115 1.00 82.38 82 LEU A O 1
ATOM 646 N N . ASN A 1 83 ? 4.859 1.692 0.838 1.00 75.88 83 ASN A N 1
ATOM 647 C CA . ASN A 1 83 ? 4.051 1.076 1.895 1.00 75.88 83 ASN A CA 1
ATOM 648 C C . ASN A 1 83 ? 4.900 0.439 3.015 1.00 75.88 83 ASN A C 1
ATOM 650 O O . ASN A 1 83 ? 4.383 0.203 4.111 1.00 75.88 83 ASN A O 1
ATOM 654 N N . LEU A 1 84 ? 6.176 0.132 2.747 1.00 78.00 84 LEU A N 1
ATOM 655 C CA . LEU A 1 84 ? 7.093 -0.530 3.685 1.00 78.00 84 LEU A CA 1
ATOM 656 C C . LEU A 1 84 ? 8.057 0.431 4.390 1.00 78.00 84 LEU A C 1
ATOM 658 O O . LEU A 1 84 ? 8.661 0.053 5.397 1.00 78.00 84 LEU A O 1
ATOM 662 N N . VAL A 1 85 ? 8.245 1.644 3.865 1.00 80.19 85 VAL A N 1
ATOM 663 C CA . VAL A 1 85 ? 9.070 2.661 4.532 1.00 80.19 85 VAL A CA 1
ATOM 664 C C . VAL A 1 85 ? 8.311 3.300 5.694 1.00 80.19 85 VAL A C 1
ATOM 666 O O . VAL A 1 85 ? 7.092 3.195 5.816 1.00 80.19 85 VAL A O 1
ATOM 669 N N . ASP A 1 86 ? 9.039 3.965 6.589 1.00 75.88 86 ASP A N 1
ATOM 670 C CA . ASP A 1 86 ? 8.408 4.721 7.663 1.00 75.88 86 ASP A CA 1
ATOM 671 C C . ASP A 1 86 ? 7.666 5.956 7.121 1.00 75.88 86 ASP A C 1
ATOM 673 O O . ASP A 1 86 ? 8.051 6.552 6.112 1.00 75.88 86 ASP A O 1
ATOM 677 N N . ARG A 1 87 ? 6.630 6.388 7.847 1.00 76.88 87 ARG A N 1
ATOM 678 C CA . ARG A 1 87 ? 5.749 7.493 7.443 1.00 76.88 87 ARG A CA 1
ATOM 679 C C . ARG A 1 87 ? 6.485 8.814 7.191 1.00 76.88 87 ARG A C 1
ATOM 681 O O . ARG A 1 87 ? 6.038 9.612 6.371 1.00 76.88 87 ARG A O 1
ATOM 688 N N . SER A 1 88 ? 7.594 9.071 7.895 1.00 79.12 88 SER A N 1
ATOM 689 C CA . SER A 1 88 ? 8.375 10.296 7.688 1.00 79.12 88 SER A CA 1
ATOM 690 C C . SER A 1 88 ? 9.067 10.267 6.331 1.00 79.12 88 SER A C 1
ATOM 692 O O . SER A 1 88 ? 9.023 11.263 5.610 1.00 79.12 88 SER A O 1
ATOM 694 N N . SER A 1 89 ? 9.683 9.135 5.988 1.00 81.00 89 SER A N 1
ATOM 695 C CA . SER A 1 89 ? 10.325 8.922 4.690 1.00 81.00 89 SER A CA 1
ATOM 696 C C . SER A 1 89 ? 9.306 8.932 3.552 1.00 81.00 89 SER A C 1
ATOM 698 O O . SER A 1 89 ? 9.521 9.620 2.559 1.00 81.00 89 SER A O 1
ATOM 700 N N . GLU A 1 90 ? 8.175 8.238 3.714 1.00 84.31 90 GLU A N 1
ATOM 701 C CA . GLU A 1 90 ? 7.077 8.219 2.737 1.00 84.31 90 GLU A CA 1
ATOM 702 C C . GLU A 1 90 ? 6.616 9.641 2.396 1.00 84.31 90 GLU A C 1
ATOM 704 O O . GLU A 1 90 ? 6.635 10.046 1.234 1.00 84.31 90 GLU A O 1
ATOM 709 N N . LYS A 1 91 ? 6.274 10.428 3.424 1.00 84.00 91 LYS A N 1
ATOM 710 C CA . LYS A 1 91 ? 5.795 11.799 3.257 1.00 84.00 91 LYS A CA 1
ATOM 711 C C . LYS A 1 91 ? 6.833 12.685 2.575 1.00 84.00 91 LYS A C 1
ATOM 713 O O . LYS A 1 91 ? 6.487 13.412 1.653 1.00 84.00 91 LYS A O 1
ATOM 718 N N . GLN A 1 92 ? 8.096 12.599 2.991 1.00 88.69 92 GLN A N 1
ATOM 719 C CA . GLN A 1 92 ? 9.170 13.392 2.398 1.00 88.69 92 GLN A CA 1
ATOM 720 C C . GLN A 1 92 ? 9.393 13.050 0.916 1.00 88.69 92 GLN A C 1
ATOM 722 O O . GLN A 1 92 ? 9.633 13.950 0.113 1.00 88.69 92 GLN A O 1
ATOM 727 N N . ILE A 1 93 ? 9.324 11.766 0.547 1.00 89.06 93 ILE A N 1
ATOM 728 C CA . ILE A 1 93 ? 9.478 11.324 -0.846 1.00 89.06 93 ILE A CA 1
ATOM 729 C C . ILE A 1 93 ? 8.305 11.817 -1.692 1.00 89.06 93 ILE A C 1
ATOM 731 O O . ILE A 1 93 ? 8.519 12.350 -2.776 1.00 89.06 93 ILE A O 1
ATOM 735 N N . ILE A 1 94 ? 7.078 11.671 -1.193 1.00 87.38 94 ILE A N 1
ATOM 736 C CA . ILE A 1 94 ? 5.876 12.118 -1.897 1.00 87.38 94 ILE A CA 1
ATOM 737 C C . ILE A 1 94 ? 5.855 13.643 -2.062 1.00 87.38 94 ILE A C 1
ATOM 739 O O . ILE A 1 94 ? 5.568 14.104 -3.157 1.00 87.38 94 ILE A O 1
ATOM 743 N N . GLU A 1 95 ? 6.209 14.422 -1.035 1.00 90.81 95 GLU A N 1
ATOM 744 C CA . GLU A 1 95 ? 6.300 15.890 -1.134 1.00 90.81 95 GLU A CA 1
ATOM 745 C C . GLU A 1 95 ? 7.343 16.322 -2.177 1.00 90.81 95 GLU A C 1
ATOM 747 O O . GLU A 1 95 ? 7.072 17.193 -2.999 1.00 90.81 95 GLU A O 1
ATOM 752 N N . ALA A 1 96 ? 8.512 15.670 -2.202 1.00 90.12 96 ALA A N 1
ATOM 753 C CA . ALA A 1 96 ? 9.525 15.935 -3.222 1.00 90.12 96 ALA A CA 1
ATOM 754 C C . ALA A 1 96 ? 9.036 15.575 -4.637 1.00 90.12 96 ALA A C 1
ATOM 756 O O . ALA A 1 96 ? 9.321 16.297 -5.590 1.00 90.12 96 ALA A O 1
ATOM 757 N N . LEU A 1 97 ? 8.275 14.483 -4.776 1.00 89.25 97 LEU A N 1
ATOM 758 C CA . LEU A 1 97 ? 7.652 14.104 -6.044 1.00 89.25 97 LEU A CA 1
ATOM 759 C C . LEU A 1 97 ? 6.553 15.084 -6.460 1.00 89.25 97 LEU A C 1
ATOM 761 O O . LEU A 1 97 ? 6.439 15.357 -7.644 1.00 89.25 97 LEU A O 1
ATOM 765 N N . GLU A 1 98 ? 5.776 15.645 -5.532 1.00 90.75 98 GLU A N 1
ATOM 766 C CA . GLU A 1 98 ? 4.773 16.671 -5.852 1.00 90.75 98 GLU A CA 1
ATOM 767 C C . GLU A 1 98 ? 5.403 17.954 -6.402 1.00 90.75 98 GLU A C 1
ATOM 769 O O . GLU A 1 98 ? 4.821 18.584 -7.284 1.00 90.75 98 GLU A O 1
ATOM 774 N N . ASP A 1 99 ? 6.585 18.331 -5.909 1.00 91.00 99 ASP A N 1
ATOM 775 C CA . ASP A 1 99 ? 7.319 19.501 -6.399 1.00 91.00 99 ASP A CA 1
ATOM 776 C C . ASP A 1 99 ? 7.914 19.275 -7.804 1.00 91.00 99 ASP A C 1
ATOM 778 O O . ASP A 1 99 ? 7.970 20.209 -8.611 1.00 91.00 99 ASP A O 1
ATOM 782 N N . GLU A 1 100 ? 8.372 18.054 -8.107 1.00 91.00 100 GLU A N 1
ATOM 783 C CA . GLU A 1 100 ? 9.003 17.708 -9.391 1.00 91.00 100 GLU A CA 1
ATOM 784 C C . GLU A 1 100 ? 7.998 17.279 -10.474 1.00 91.00 100 GLU A C 1
ATOM 786 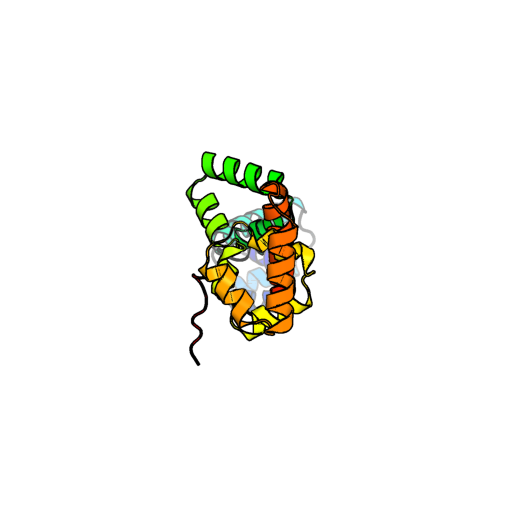O O . GLU A 1 100 ? 8.095 17.729 -11.619 1.00 91.00 100 GLU A O 1
ATOM 791 N N . ASP A 1 101 ? 7.042 16.418 -10.121 1.00 90.88 101 ASP A N 1
ATOM 792 C CA . ASP A 1 101 ? 6.037 15.823 -11.006 1.00 90.88 101 ASP A CA 1
ATOM 793 C C . ASP A 1 101 ? 4.698 15.593 -10.257 1.00 90.88 101 ASP A C 1
ATOM 795 O O . ASP A 1 101 ? 4.433 14.504 -9.726 1.00 90.88 101 ASP A O 1
ATOM 799 N N . PRO A 1 102 ? 3.815 16.613 -10.229 1.00 90.38 102 PRO A N 1
ATOM 800 C CA . PRO A 1 102 ? 2.523 16.529 -9.551 1.00 90.38 102 PRO A CA 1
ATOM 801 C C . PRO A 1 102 ? 1.611 15.417 -10.082 1.00 90.38 102 PRO A C 1
ATOM 803 O O . PRO A 1 102 ? 0.811 14.866 -9.326 1.00 90.38 102 PRO A O 1
ATOM 806 N N . GLU A 1 103 ? 1.693 15.095 -11.379 1.00 88.19 103 GLU A N 1
ATOM 807 C CA . GLU A 1 103 ? 0.844 14.067 -11.989 1.00 88.19 103 GLU A CA 1
ATOM 808 C C . GLU A 1 103 ? 1.264 12.675 -11.512 1.00 88.19 103 GLU A C 1
ATOM 810 O O . GLU A 1 103 ? 0.409 11.884 -11.105 1.00 88.19 103 GLU A O 1
ATOM 815 N N . LEU A 1 104 ? 2.572 12.403 -11.475 1.00 84.62 104 LEU A N 1
ATOM 816 C CA . LEU A 1 104 ? 3.116 11.150 -10.954 1.00 84.62 104 LEU A CA 1
ATOM 817 C C . LEU A 1 104 ? 2.838 10.982 -9.457 1.00 84.62 104 LEU A C 1
ATOM 819 O O . LEU A 1 104 ? 2.442 9.899 -9.021 1.00 84.62 104 LEU A O 1
ATOM 823 N N . ALA A 1 105 ? 3.025 12.036 -8.662 1.00 86.00 105 ALA A N 1
ATOM 824 C CA . ALA A 1 105 ? 2.751 11.990 -7.228 1.00 86.00 105 ALA A CA 1
ATOM 825 C C . ALA A 1 105 ? 1.275 11.674 -6.945 1.00 86.00 105 ALA A C 1
ATOM 827 O O . ALA A 1 105 ? 0.966 10.832 -6.100 1.00 86.00 105 ALA A O 1
ATOM 828 N N . GLU A 1 106 ? 0.363 12.292 -7.696 1.00 85.50 106 GLU A N 1
ATOM 829 C CA . GLU A 1 106 ? -1.069 12.015 -7.608 1.00 85.50 106 GLU A CA 1
ATOM 830 C C . GLU A 1 106 ? -1.401 10.579 -8.048 1.00 85.50 106 GLU A C 1
ATOM 832 O O . GLU A 1 106 ? -2.233 9.909 -7.431 1.00 85.50 106 GLU A O 1
ATOM 837 N N . GLU A 1 107 ? -0.739 10.066 -9.087 1.00 84.56 107 GLU A N 1
ATOM 838 C CA . GLU A 1 107 ? -0.911 8.685 -9.546 1.00 84.56 107 GLU A CA 1
ATOM 839 C C . GLU A 1 107 ? -0.430 7.658 -8.505 1.00 84.56 107 GLU A C 1
ATOM 841 O O . GLU A 1 107 ? -1.090 6.638 -8.285 1.00 84.56 107 GLU A O 1
ATOM 846 N N . ILE A 1 108 ? 0.683 7.944 -7.820 1.00 85.69 108 ILE A N 1
ATOM 847 C CA . ILE A 1 108 ? 1.186 7.140 -6.700 1.00 85.69 108 ILE A CA 1
ATOM 848 C C . ILE A 1 108 ? 0.180 7.177 -5.549 1.00 85.69 108 ILE A C 1
ATOM 850 O O . ILE A 1 108 ? -0.273 6.118 -5.114 1.00 85.69 108 ILE A O 1
ATOM 854 N N . LYS A 1 109 ? -0.237 8.373 -5.105 1.00 82.31 109 LYS A N 1
ATOM 855 C CA . LYS A 1 109 ? -1.199 8.555 -4.002 1.00 82.31 109 LYS A CA 1
ATOM 856 C C . LYS A 1 109 ? -2.502 7.799 -4.239 1.00 82.31 109 LYS A C 1
ATOM 858 O O . LYS A 1 109 ? -2.980 7.132 -3.330 1.00 82.31 109 LYS A O 1
ATOM 863 N N . LYS A 1 110 ? -3.044 7.834 -5.461 1.00 81.88 110 LYS A N 1
ATOM 864 C CA . LYS A 1 110 ? -4.271 7.100 -5.833 1.00 81.88 110 LYS A CA 1
ATOM 865 C C . LYS A 1 110 ? -4.151 5.585 -5.711 1.00 81.88 110 LYS A C 1
ATOM 867 O O . LYS A 1 110 ? -5.163 4.910 -5.545 1.00 81.88 110 LYS A O 1
ATOM 872 N N . ARG A 1 111 ? -2.942 5.039 -5.845 1.00 80.38 111 ARG A N 1
ATOM 873 C CA . ARG A 1 111 ? -2.683 3.599 -5.715 1.00 80.38 111 ARG A CA 1
ATOM 874 C C . ARG A 1 111 ? -2.298 3.188 -4.290 1.00 80.38 111 ARG A C 1
ATOM 876 O O . ARG A 1 111 ? -2.313 1.991 -3.982 1.00 80.38 111 ARG A O 1
ATOM 883 N N . MET A 1 112 ? -1.983 4.142 -3.413 1.00 81.62 112 MET A N 1
ATOM 884 C CA . MET A 1 112 ? -1.777 3.872 -1.992 1.00 81.62 112 MET A CA 1
ATOM 885 C C . MET A 1 112 ? -3.116 3.546 -1.331 1.00 81.62 112 MET A C 1
ATOM 887 O O . MET A 1 112 ? -4.123 4.187 -1.603 1.00 81.62 112 MET A O 1
ATOM 891 N N . PHE A 1 113 ? -3.119 2.524 -0.477 1.00 81.56 113 PHE A N 1
ATOM 892 C CA . PHE A 1 113 ? -4.284 2.190 0.337 1.00 81.56 113 PHE A CA 1
ATOM 893 C C . PHE A 1 113 ? -4.097 2.890 1.670 1.00 81.56 113 PHE A C 1
ATOM 895 O O . PHE A 1 113 ? -3.119 2.619 2.372 1.00 81.56 113 PHE A O 1
ATOM 902 N N . VAL A 1 114 ? -5.003 3.798 1.998 1.00 86.31 114 VAL A N 1
ATOM 903 C CA . VAL A 1 114 ? -5.011 4.483 3.290 1.00 86.31 114 VAL A CA 1
ATOM 904 C C . VAL A 1 114 ? -5.921 3.743 4.262 1.00 86.31 114 VAL A C 1
ATOM 906 O O . VAL A 1 114 ? -6.742 2.914 3.874 1.00 86.31 114 VAL A O 1
ATOM 909 N N . PHE A 1 115 ? -5.777 4.005 5.559 1.00 90.88 115 PHE A N 1
ATOM 910 C CA . PHE A 1 115 ? -6.568 3.301 6.570 1.00 90.88 115 PHE A CA 1
ATOM 911 C C . PHE A 1 115 ? -8.078 3.518 6.383 1.00 90.88 115 PHE A C 1
ATOM 913 O O . PHE A 1 115 ? -8.877 2.617 6.628 1.00 90.88 115 PHE A O 1
ATOM 920 N N . GLU A 1 116 ? -8.469 4.689 5.896 1.00 89.81 116 GLU A N 1
ATOM 921 C CA . GLU A 1 116 ? -9.845 5.075 5.602 1.00 89.81 116 GLU A CA 1
ATOM 922 C C . GLU A 1 116 ? -10.479 4.198 4.511 1.00 89.81 116 GLU A C 1
ATOM 924 O O . GLU A 1 116 ? -11.680 3.928 4.575 1.00 89.81 116 GLU A O 1
ATOM 929 N N . ASP A 1 117 ? -9.683 3.647 3.586 1.00 89.62 117 ASP A N 1
ATOM 930 C CA . ASP A 1 117 ? -10.156 2.757 2.515 1.00 89.62 117 ASP A CA 1
ATOM 931 C C . ASP A 1 117 ? -10.674 1.411 3.045 1.00 89.62 117 ASP A C 1
ATOM 933 O O . ASP A 1 117 ? -11.312 0.642 2.320 1.00 89.62 117 ASP A O 1
ATOM 937 N N . ILE A 1 118 ? -10.498 1.126 4.341 1.00 91.12 118 ILE A N 1
ATOM 938 C CA . ILE A 1 118 ? -11.076 -0.047 5.007 1.00 91.12 118 ILE A CA 1
ATOM 939 C C . ILE A 1 118 ? -12.603 -0.132 4.847 1.00 91.12 118 ILE A C 1
ATOM 941 O O . ILE A 1 118 ? -13.179 -1.221 4.920 1.00 91.12 118 ILE A O 1
ATOM 945 N N . VAL A 1 119 ? -13.279 0.993 4.586 1.00 92.12 119 VAL A N 1
ATOM 946 C CA . VAL A 1 119 ? -14.721 1.025 4.291 1.00 92.12 119 VAL A CA 1
ATOM 947 C C . VAL A 1 119 ? -15.078 0.289 2.999 1.00 92.12 119 VAL A C 1
ATOM 949 O O . VAL A 1 119 ? -16.188 -0.250 2.903 1.00 92.12 119 VAL A O 1
ATOM 952 N N . MET A 1 120 ? -14.144 0.206 2.046 1.00 90.19 120 MET A N 1
ATOM 953 C CA . MET A 1 120 ? -14.308 -0.496 0.769 1.00 90.19 120 MET A CA 1
ATOM 954 C C . MET A 1 120 ? -14.205 -2.017 0.922 1.00 90.19 120 MET A C 1
ATOM 956 O O . MET A 1 120 ? -14.707 -2.756 0.077 1.00 90.19 120 MET A O 1
ATOM 960 N N . LEU A 1 121 ? -13.612 -2.505 2.017 1.00 91.81 121 LEU A N 1
ATOM 961 C CA . LEU A 1 121 ? -13.507 -3.936 2.275 1.00 91.81 121 LEU A CA 1
ATOM 962 C C . LEU A 1 121 ? -14.877 -4.555 2.575 1.00 91.81 121 LEU A C 1
ATOM 964 O O . LEU A 1 121 ? -15.759 -3.959 3.216 1.00 91.81 121 LEU A O 1
ATOM 968 N N . ASP A 1 122 ? -15.053 -5.798 2.133 1.00 93.69 122 ASP A N 1
ATOM 969 C CA . ASP A 1 122 ? -16.225 -6.582 2.489 1.00 93.69 122 ASP A CA 1
ATOM 970 C C . ASP A 1 122 ? -16.182 -7.012 3.971 1.00 93.69 122 ASP A C 1
ATOM 972 O O . ASP A 1 122 ? -15.167 -6.928 4.670 1.00 93.69 122 ASP A O 1
ATOM 976 N N . ALA A 1 123 ? -17.324 -7.467 4.490 1.00 94.06 123 ALA A N 1
ATOM 977 C CA . ALA A 1 123 ? -17.437 -7.869 5.892 1.00 94.06 123 ALA A CA 1
ATOM 978 C C . ALA A 1 123 ? -16.461 -9.002 6.265 1.00 94.06 123 ALA A C 1
ATOM 980 O O . ALA A 1 123 ? -15.955 -9.061 7.386 1.00 94.06 123 ALA A O 1
ATOM 981 N N . ARG A 1 124 ? -16.181 -9.909 5.323 1.00 94.12 124 ARG A N 1
ATOM 982 C CA . ARG A 1 124 ? -15.328 -11.074 5.561 1.00 94.12 124 ARG A CA 1
ATOM 983 C C . ARG A 1 124 ? -13.859 -10.672 5.663 1.00 94.12 124 ARG A C 1
ATOM 985 O O . ARG A 1 124 ? -13.167 -11.180 6.543 1.00 94.12 124 ARG A O 1
ATOM 992 N N . ALA A 1 125 ? -13.405 -9.765 4.807 1.00 94.94 125 ALA A N 1
ATOM 993 C CA . ALA A 1 125 ? -12.070 -9.195 4.821 1.00 94.94 125 ALA A CA 1
ATOM 994 C C . ALA A 1 125 ? -11.823 -8.436 6.123 1.00 94.94 125 ALA A C 1
ATOM 996 O O . ALA A 1 125 ? -10.843 -8.712 6.809 1.00 94.94 125 ALA A O 1
ATOM 997 N N . ILE A 1 126 ? -12.767 -7.588 6.546 1.00 95.94 126 ILE A N 1
ATOM 998 C CA . ILE A 1 126 ? -12.653 -6.871 7.825 1.00 95.94 126 ILE A CA 1
ATOM 999 C C . ILE A 1 126 ? -12.538 -7.853 8.991 1.00 95.94 126 ILE A C 1
ATOM 1001 O O . ILE A 1 126 ? -11.657 -7.713 9.830 1.00 95.94 126 ILE A O 1
ATOM 1005 N N . GLN A 1 127 ? -13.371 -8.894 9.034 1.00 95.56 127 GLN A N 1
ATOM 1006 C CA . GLN A 1 127 ? -13.286 -9.907 10.091 1.00 95.56 127 GLN A CA 1
ATOM 1007 C C . GLN A 1 127 ? -11.961 -10.676 10.103 1.00 95.56 127 GLN A C 1
ATOM 1009 O O . GLN A 1 127 ? -11.568 -11.152 11.166 1.00 95.56 127 GLN A O 1
ATOM 1014 N N . LYS A 1 128 ? -11.291 -10.839 8.956 1.00 96.00 128 LYS A N 1
ATOM 1015 C CA . LYS A 1 128 ? -9.946 -11.427 8.896 1.00 96.00 128 LYS A CA 1
ATOM 1016 C C . LYS A 1 128 ? -8.902 -10.466 9.449 1.00 96.00 128 LYS A C 1
ATOM 1018 O O . LYS A 1 128 ? -8.159 -10.854 10.340 1.00 96.00 128 LYS A O 1
ATOM 1023 N N . VAL A 1 129 ? -8.921 -9.212 9.004 1.00 95.44 129 VAL A N 1
ATOM 1024 C CA . VAL A 1 129 ? -8.026 -8.155 9.501 1.00 95.44 129 VAL A CA 1
ATOM 1025 C C . VAL A 1 129 ? -8.138 -8.034 11.021 1.00 95.44 129 VAL A C 1
ATOM 1027 O O . VAL A 1 129 ? -7.136 -8.087 11.723 1.00 95.44 129 VAL A O 1
ATOM 1030 N N . LEU A 1 130 ? -9.362 -7.986 11.556 1.00 95.38 130 LEU A N 1
ATOM 1031 C CA . LEU A 1 130 ? -9.616 -7.881 12.997 1.00 95.38 130 LEU A CA 1
ATOM 1032 C C . LEU A 1 130 ? -9.078 -9.057 13.832 1.00 95.38 130 LEU A C 1
ATOM 1034 O O . LEU A 1 130 ? -8.976 -8.919 15.046 1.00 95.38 130 LEU A O 1
ATOM 1038 N N . ARG A 1 131 ? -8.755 -10.208 13.227 1.00 95.12 131 ARG A N 1
ATOM 1039 C CA . ARG A 1 131 ? -8.130 -11.340 13.940 1.00 95.12 131 ARG A CA 1
ATOM 1040 C C . ARG A 1 131 ? -6.615 -11.209 14.051 1.00 95.12 131 ARG A C 1
ATOM 1042 O O . ARG A 1 131 ? -6.048 -11.771 14.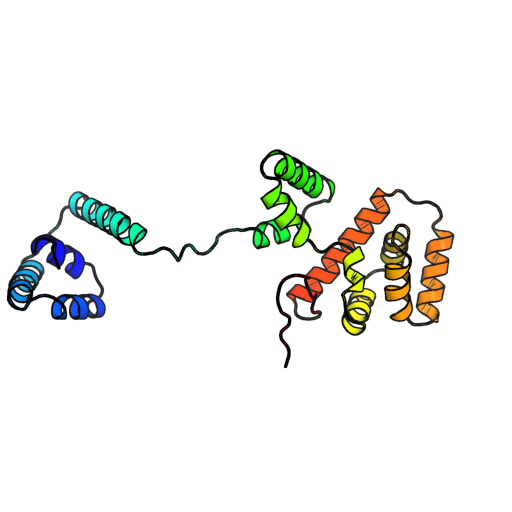980 1.00 95.12 131 ARG A O 1
ATOM 1049 N N . GLU A 1 132 ? -5.995 -10.487 13.124 1.00 94.88 132 GLU A N 1
ATOM 1050 C CA . GLU A 1 132 ? -4.544 -10.274 13.064 1.00 94.88 132 GLU A CA 1
ATOM 1051 C C . GLU A 1 132 ? -4.110 -8.991 13.796 1.00 94.88 132 GLU A C 1
ATOM 1053 O O . GLU A 1 132 ? -2.933 -8.805 14.101 1.00 94.88 132 GLU A O 1
ATOM 1058 N N . VAL A 1 133 ? -5.054 -8.091 14.092 1.00 95.44 133 VAL A N 1
ATOM 1059 C CA . VAL A 1 133 ? -4.785 -6.803 14.744 1.00 95.44 133 VAL A CA 1
ATOM 1060 C C . VAL A 1 133 ? -4.965 -6.899 16.263 1.00 95.44 133 VAL A C 1
ATOM 1062 O O . VAL A 1 133 ? -5.993 -7.361 16.758 1.00 95.44 133 VAL A O 1
ATOM 1065 N N . ASP A 1 134 ? -3.984 -6.393 17.014 1.00 94.81 134 ASP A N 1
ATOM 1066 C CA . ASP A 1 134 ? -4.075 -6.255 18.470 1.00 94.81 134 ASP A CA 1
ATOM 1067 C C . ASP A 1 134 ? -5.121 -5.201 18.890 1.00 94.81 134 ASP A C 1
ATOM 1069 O O . ASP A 1 134 ? -5.210 -4.120 18.304 1.00 94.81 134 ASP A O 1
ATOM 1073 N N . SER A 1 135 ? -5.888 -5.489 19.949 1.00 92.38 135 SER A N 1
ATOM 1074 C CA . SER A 1 135 ? -6.982 -4.620 20.421 1.00 92.38 135 SER A CA 1
ATOM 1075 C C . SER A 1 135 ? -6.510 -3.213 20.805 1.00 92.38 135 SER A C 1
ATOM 1077 O O . SER A 1 135 ? -7.215 -2.239 20.547 1.00 92.38 135 SER A O 1
ATOM 1079 N N . GLN A 1 136 ? -5.314 -3.073 21.387 1.00 93.00 136 GLN A N 1
ATOM 1080 C CA . GLN A 1 136 ? -4.776 -1.767 21.776 1.00 93.00 136 GLN A CA 1
ATOM 1081 C C . GLN A 1 136 ? -4.327 -0.959 20.558 1.00 93.00 136 GLN A C 1
ATOM 1083 O O . GLN A 1 136 ? -4.522 0.257 20.525 1.00 93.00 136 GLN A O 1
ATOM 1088 N N . GLU A 1 137 ? -3.753 -1.608 19.544 1.00 94.88 137 GLU A N 1
ATOM 1089 C CA . GLU A 1 137 ? -3.400 -0.942 18.285 1.00 94.88 137 GLU A CA 1
ATOM 1090 C C . GLU A 1 137 ? -4.658 -0.524 17.512 1.00 94.88 137 GLU A C 1
ATOM 1092 O O . GLU A 1 137 ? -4.740 0.615 17.051 1.00 94.88 137 GLU A O 1
ATOM 1097 N N . LEU A 1 138 ? -5.687 -1.377 17.465 1.00 95.69 138 LEU A N 1
ATOM 1098 C CA . LEU A 1 138 ? -6.980 -1.020 16.879 1.00 95.69 138 LEU A CA 1
ATOM 1099 C C . LEU A 1 138 ? -7.626 0.165 17.613 1.00 95.69 138 LEU A C 1
ATOM 1101 O O . LEU A 1 138 ? -8.121 1.091 16.972 1.00 95.69 138 LEU A O 1
ATOM 1105 N N . ALA A 1 139 ? -7.578 0.180 18.949 1.00 95.50 139 ALA A N 1
ATOM 1106 C CA . ALA A 1 139 ? -8.107 1.281 19.753 1.00 95.50 139 ALA A CA 1
ATOM 1107 C C . ALA A 1 139 ? -7.419 2.614 19.422 1.00 95.50 139 ALA A C 1
ATOM 1109 O O . ALA A 1 139 ? -8.101 3.628 19.271 1.00 95.50 139 ALA A O 1
ATOM 1110 N N . LYS A 1 140 ? -6.085 2.618 19.269 1.00 95.38 140 LYS A N 1
ATOM 1111 C CA . LYS A 1 140 ? -5.323 3.808 18.850 1.00 95.38 140 LYS A CA 1
ATOM 1112 C C . LYS A 1 140 ? -5.732 4.264 17.455 1.00 95.38 140 LYS A C 1
ATOM 1114 O O . LYS A 1 140 ? -6.042 5.439 17.273 1.00 95.38 140 LYS A O 1
ATOM 1119 N N . ALA A 1 141 ? -5.771 3.341 16.494 1.00 95.44 141 ALA A N 1
ATOM 1120 C CA . ALA A 1 141 ? -6.049 3.649 15.094 1.00 95.44 141 ALA A CA 1
ATOM 1121 C C . ALA A 1 141 ? -7.439 4.272 14.882 1.00 95.44 141 ALA A C 1
ATOM 1123 O O . ALA A 1 141 ? -7.607 5.139 14.027 1.00 95.44 141 ALA A O 1
ATOM 1124 N N . LEU A 1 142 ? -8.429 3.889 15.697 1.00 95.31 142 LEU A N 1
ATOM 1125 C CA . LEU A 1 142 ? -9.805 4.390 15.601 1.00 95.31 142 LEU A CA 1
ATOM 1126 C C . LEU A 1 142 ? -10.045 5.757 16.266 1.00 95.31 142 LEU A C 1
ATOM 1128 O O . LEU A 1 142 ? -11.155 6.283 16.178 1.00 95.31 142 LEU A O 1
ATOM 1132 N N . LYS A 1 143 ? -9.058 6.356 16.947 1.00 90.94 143 LYS A N 1
ATOM 1133 C CA . LYS A 1 143 ? -9.247 7.628 17.676 1.00 90.94 143 LYS A CA 1
ATOM 1134 C C . LYS A 1 143 ? -9.455 8.846 16.778 1.00 90.94 143 LYS A C 1
ATOM 1136 O O . LYS A 1 143 ? -10.111 9.787 17.217 1.00 90.94 143 LYS A O 1
ATOM 1141 N N . SER A 1 144 ? -8.882 8.847 15.575 1.00 86.50 14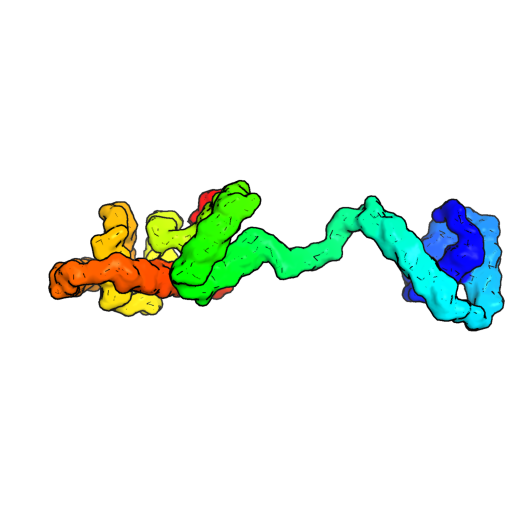4 SER A N 1
ATOM 1142 C CA . SER A 1 144 ? -8.872 10.006 14.668 1.00 86.50 144 SER A CA 1
ATOM 1143 C C . SER A 1 144 ? -9.423 9.668 13.284 1.00 86.50 144 SER A C 1
ATOM 1145 O O . SER A 1 144 ? -8.878 10.115 12.281 1.00 86.50 144 SER A O 1
ATOM 1147 N N . VAL A 1 145 ? -10.483 8.862 13.233 1.00 91.25 145 VAL A N 1
ATOM 1148 C CA . VAL A 1 145 ? -11.129 8.478 11.973 1.00 91.25 145 VAL A CA 1
ATOM 1149 C C . VAL A 1 145 ? -12.590 8.866 11.954 1.00 91.25 145 VAL A C 1
ATOM 1151 O O . VAL A 1 145 ? -13.222 9.044 13.000 1.00 91.25 145 VAL A O 1
ATOM 1154 N N . ASP A 1 146 ? -13.125 8.958 10.745 1.00 91.69 146 ASP A N 1
ATOM 1155 C CA . ASP A 1 146 ? -14.524 9.269 10.529 1.00 91.69 146 ASP A CA 1
ATOM 1156 C C . ASP A 1 146 ? -15.445 8.202 11.124 1.00 91.69 146 ASP A C 1
ATOM 1158 O O . ASP A 1 146 ? -15.130 7.011 11.212 1.00 91.69 146 ASP A O 1
ATOM 1162 N N . THR A 1 147 ? -16.642 8.645 11.510 1.00 91.56 147 THR A N 1
ATOM 1163 C CA . THR A 1 147 ? -17.662 7.768 12.105 1.00 91.56 147 THR A CA 1
ATOM 1164 C C . THR A 1 147 ? -18.021 6.582 11.213 1.00 91.56 147 THR A C 1
ATOM 1166 O O . THR A 1 147 ? -18.327 5.512 11.728 1.00 91.56 147 THR A O 1
ATOM 1169 N N . GLU A 1 148 ? -17.925 6.733 9.891 1.00 94.38 148 GLU A N 1
ATOM 1170 C CA . GLU A 1 148 ? -18.169 5.652 8.936 1.00 94.38 148 GLU A CA 1
ATOM 1171 C C . GLU A 1 148 ? -17.165 4.501 9.088 1.00 94.38 148 GLU A C 1
ATOM 1173 O O . GLU A 1 148 ? -17.567 3.336 9.134 1.00 94.38 148 GLU A O 1
ATOM 1178 N N . VAL A 1 149 ? -15.876 4.820 9.244 1.00 94.69 149 VAL A N 1
ATOM 1179 C CA . VAL A 1 149 ? -14.806 3.839 9.471 1.00 94.69 149 VAL A CA 1
ATOM 1180 C C . VAL A 1 149 ? -15.049 3.099 10.787 1.00 94.69 149 VAL A C 1
ATOM 1182 O O . VAL A 1 149 ? -15.040 1.865 10.825 1.00 94.69 149 VAL A O 1
ATOM 1185 N N . GLN A 1 150 ? -15.341 3.840 11.863 1.00 95.25 150 GLN A N 1
ATOM 1186 C CA . GLN A 1 150 ? -15.652 3.248 13.168 1.00 95.25 150 GLN A CA 1
ATOM 1187 C C . GLN A 1 150 ? -16.858 2.306 13.084 1.00 95.25 150 GLN A C 1
ATOM 1189 O O . GLN A 1 150 ? -16.799 1.166 13.549 1.00 95.25 150 GLN A O 1
ATOM 1194 N N . ASP A 1 151 ? -17.943 2.758 12.460 1.00 95.06 151 ASP A N 1
ATOM 1195 C CA . ASP A 1 151 ? -19.162 1.978 12.272 1.00 95.06 151 ASP A CA 1
ATOM 1196 C C . ASP A 1 151 ? -18.903 0.696 11.485 1.00 95.06 151 ASP A C 1
ATOM 1198 O O . ASP A 1 151 ? -19.396 -0.374 11.857 1.00 95.06 151 ASP A O 1
ATOM 1202 N N . LYS A 1 152 ? -18.130 0.787 10.399 1.00 95.44 152 LYS A N 1
ATOM 1203 C CA . LYS A 1 152 ? -17.768 -0.364 9.572 1.00 95.44 152 LYS A CA 1
ATOM 1204 C C . LYS A 1 152 ? -17.012 -1.409 10.394 1.00 95.44 152 LYS A C 1
ATOM 1206 O O . LYS A 1 152 ? -17.349 -2.594 10.311 1.00 95.44 152 LYS A O 1
ATOM 1211 N N . ILE A 1 153 ? -16.056 -0.987 11.222 1.00 96.12 153 ILE A N 1
ATOM 1212 C CA . ILE A 1 153 ? -15.320 -1.884 12.119 1.00 96.12 153 ILE A CA 1
ATOM 1213 C C . ILE A 1 153 ? -16.252 -2.501 13.165 1.00 96.12 153 ILE A C 1
ATOM 1215 O O . ILE A 1 153 ? -16.350 -3.725 13.252 1.00 96.12 153 ILE A O 1
ATOM 1219 N N . PHE A 1 154 ? -17.014 -1.689 13.903 1.00 96.31 154 PHE A N 1
ATOM 1220 C CA . PHE A 1 154 ? -17.876 -2.186 14.979 1.00 96.31 154 PHE A CA 1
ATOM 1221 C C . PHE A 1 154 ? -18.969 -3.141 14.490 1.00 96.31 154 PHE A C 1
ATOM 1223 O O . PHE A 1 154 ? -19.303 -4.096 15.192 1.00 96.31 154 PHE A O 1
ATOM 1230 N N . ARG A 1 155 ? -19.515 -2.933 13.285 1.00 96.44 155 ARG A N 1
ATOM 1231 C CA . ARG A 1 155 ? -20.507 -3.845 12.680 1.00 96.44 155 ARG A CA 1
ATOM 1232 C C . ARG A 1 155 ? -19.941 -5.236 12.389 1.00 96.44 155 ARG A C 1
ATOM 1234 O O . ARG A 1 155 ? -20.714 -6.185 12.289 1.00 96.44 155 ARG A O 1
ATOM 1241 N N . ASN A 1 156 ? -18.621 -5.359 12.265 1.00 96.75 156 ASN A N 1
ATOM 1242 C CA . ASN A 1 156 ? -17.920 -6.617 12.017 1.00 96.75 156 ASN A CA 1
ATOM 1243 C C . ASN A 1 156 ? -17.348 -7.265 13.287 1.00 96.75 156 ASN A C 1
ATOM 1245 O O . ASN A 1 156 ? -16.713 -8.315 13.202 1.00 96.75 156 ASN A O 1
ATOM 1249 N N . MET A 1 157 ? -17.603 -6.683 14.460 1.00 95.69 157 MET A N 1
ATOM 1250 C CA . MET A 1 157 ? -17.192 -7.219 15.756 1.00 95.69 157 MET A CA 1
ATOM 1251 C C . MET A 1 157 ? -18.358 -7.887 16.491 1.00 95.69 157 MET A C 1
ATOM 1253 O O . MET A 1 157 ? -19.534 -7.588 16.266 1.00 95.69 157 MET A O 1
ATOM 1257 N N . SER A 1 158 ? -18.039 -8.771 17.439 1.00 95.38 158 SER A N 1
ATOM 1258 C CA . SER A 1 158 ? -19.040 -9.221 18.402 1.00 95.38 158 SER A CA 1
ATOM 1259 C C . SER A 1 158 ? -19.434 -8.066 19.335 1.00 95.38 158 SER A C 1
ATOM 1261 O O . SER A 1 158 ? -18.643 -7.160 19.597 1.00 95.38 158 SER A O 1
ATOM 1263 N N . LYS A 1 159 ? -20.652 -8.101 19.899 1.00 94.69 159 LYS A N 1
ATOM 1264 C CA . LYS A 1 159 ? -21.108 -7.073 20.859 1.00 94.69 159 LYS A CA 1
ATOM 1265 C C . LYS A 1 159 ? -20.174 -6.926 22.063 1.00 94.69 159 LYS A C 1
ATOM 1267 O O . LYS A 1 159 ? -20.069 -5.837 22.615 1.00 94.69 159 LYS A O 1
ATOM 1272 N N . ARG A 1 160 ? -19.541 -8.027 22.477 1.00 95.44 160 ARG A N 1
ATOM 1273 C CA . ARG A 1 160 ? -18.590 -8.050 23.588 1.00 95.44 160 ARG A CA 1
ATOM 1274 C C . ARG A 1 160 ? -17.309 -7.315 23.206 1.00 95.44 160 ARG A C 1
ATOM 1276 O O . ARG A 1 160 ? -16.922 -6.399 23.920 1.00 95.44 160 ARG A O 1
ATOM 1283 N N . ASP A 1 161 ? -16.705 -7.681 22.078 1.00 94.44 161 ASP A N 1
ATOM 1284 C CA . ASP A 1 161 ? -15.415 -7.123 21.655 1.00 94.44 161 ASP A CA 1
ATOM 1285 C C . ASP A 1 161 ? -15.551 -5.643 21.288 1.00 94.44 161 ASP A C 1
ATOM 1287 O O . ASP A 1 161 ? -14.715 -4.833 21.668 1.00 94.44 161 ASP A O 1
ATOM 1291 N N . ALA A 1 162 ? -16.659 -5.261 20.643 1.00 95.50 162 ALA A N 1
ATOM 1292 C CA . ALA A 1 162 ? -16.975 -3.859 20.385 1.00 95.50 162 ALA A CA 1
ATOM 1293 C C . ALA A 1 162 ? -17.143 -3.046 21.681 1.00 95.50 162 ALA A C 1
ATOM 1295 O O . ALA A 1 162 ? -16.787 -1.872 21.716 1.00 95.50 162 ALA A O 1
ATOM 1296 N N . GLY A 1 163 ? -17.701 -3.650 22.738 1.00 95.44 163 GLY A N 1
ATOM 1297 C CA . GLY A 1 163 ? -17.805 -3.024 24.058 1.00 95.44 163 GLY A CA 1
ATOM 1298 C C . GLY A 1 163 ? -16.433 -2.797 24.687 1.00 95.44 163 GLY A C 1
ATOM 1299 O O . GLY A 1 163 ? -16.119 -1.672 25.060 1.00 95.44 163 GLY A O 1
ATOM 1300 N N . MET A 1 164 ? -15.595 -3.838 24.707 1.00 94.88 164 MET A N 1
ATOM 1301 C CA . MET A 1 164 ? -14.227 -3.760 25.232 1.00 94.88 164 MET A CA 1
ATOM 1302 C C . MET A 1 164 ? -13.379 -2.732 24.475 1.00 94.88 164 MET A C 1
ATOM 1304 O O . MET A 1 164 ? -12.708 -1.918 25.095 1.00 94.88 164 MET A O 1
ATOM 1308 N N . LEU A 1 165 ? -13.470 -2.701 23.144 1.00 95.50 165 LEU A N 1
ATOM 1309 C CA . LEU A 1 165 ? -12.732 -1.741 22.327 1.00 95.50 165 LEU A CA 1
ATOM 1310 C C . LEU A 1 165 ? -13.152 -0.292 22.612 1.00 95.50 165 LEU A C 1
ATOM 1312 O O . LEU A 1 165 ? -12.308 0.597 22.674 1.00 95.50 165 LEU A O 1
ATOM 1316 N N . LYS A 1 166 ? -14.450 -0.040 22.821 1.00 94.31 166 LYS A N 1
ATOM 1317 C CA . LYS A 1 166 ? -14.946 1.292 23.200 1.00 94.31 166 LYS A CA 1
ATOM 1318 C C . LYS A 1 166 ? -14.445 1.719 24.578 1.00 94.31 166 LYS A C 1
ATOM 1320 O O . LYS A 1 166 ? -14.057 2.873 24.735 1.00 94.31 166 LYS A O 1
ATOM 1325 N N . GLU A 1 167 ? -14.424 0.801 25.541 1.00 94.38 167 GLU A N 1
ATOM 1326 C CA . GLU A 1 167 ? -13.860 1.047 26.874 1.00 94.38 167 GLU A CA 1
ATOM 1327 C C . GLU A 1 167 ? -12.353 1.341 26.795 1.00 94.38 167 GLU A C 1
ATOM 1329 O O . GLU A 1 167 ? -11.896 2.322 27.380 1.00 94.38 167 GLU A O 1
ATOM 1334 N N . ASP A 1 168 ? -11.597 0.567 26.010 1.00 93.56 168 ASP A N 1
ATOM 1335 C CA . ASP A 1 168 ? -10.165 0.791 25.766 1.00 93.56 168 ASP A CA 1
ATOM 1336 C C . ASP A 1 168 ? -9.918 2.175 25.144 1.00 93.56 168 ASP A C 1
ATOM 1338 O O . ASP A 1 168 ? -9.048 2.927 25.594 1.00 93.56 168 ASP A O 1
ATOM 1342 N N . MET A 1 169 ? -10.718 2.550 24.140 1.00 93.56 169 MET A N 1
ATOM 1343 C CA . MET A 1 169 ? -10.657 3.872 23.519 1.00 93.56 169 MET A CA 1
ATOM 1344 C C . MET A 1 169 ? -10.962 4.990 24.523 1.00 93.56 169 MET A C 1
ATOM 1346 O O . MET A 1 169 ? -10.311 6.033 24.475 1.00 93.56 169 MET A O 1
ATOM 1350 N N . GLU A 1 170 ? -11.928 4.822 25.425 1.00 91.56 170 GLU A N 1
ATOM 1351 C CA . GLU A 1 170 ? -12.248 5.824 26.448 1.00 91.56 170 GLU A CA 1
ATOM 1352 C C . GLU A 1 170 ? -11.122 5.943 27.487 1.00 91.56 170 GLU A C 1
ATOM 1354 O O . GLU A 1 170 ? -10.648 7.048 27.765 1.00 91.56 170 GLU A O 1
ATOM 1359 N N . TYR A 1 171 ? -10.627 4.807 27.985 1.00 92.94 171 TYR A N 1
ATOM 1360 C CA . TYR A 1 171 ? -9.587 4.734 29.013 1.00 92.94 171 TYR A CA 1
ATOM 1361 C C . TYR A 1 171 ? -8.248 5.323 28.557 1.00 92.94 171 TYR A C 1
ATOM 1363 O O . TYR A 1 171 ? -7.541 5.955 29.342 1.00 92.94 171 TYR A O 1
ATOM 1371 N N . MET A 1 172 ? -7.911 5.163 27.276 1.00 90.62 172 MET A N 1
ATOM 1372 C CA . MET A 1 172 ? -6.660 5.656 26.700 1.00 90.62 172 MET A CA 1
ATOM 1373 C C . MET A 1 172 ? -6.530 7.190 26.742 1.00 90.62 172 MET A C 1
ATOM 1375 O O . MET A 1 172 ? -5.417 7.713 26.742 1.00 90.62 172 MET A O 1
ATOM 1379 N N . GLY A 1 173 ? -7.647 7.927 26.795 1.00 88.62 173 GLY A N 1
ATOM 1380 C CA . GLY A 1 173 ? -7.623 9.390 26.839 1.00 88.62 173 GLY A CA 1
ATOM 1381 C C . GLY A 1 173 ? -7.035 10.029 25.566 1.00 88.62 173 GLY A C 1
ATOM 1382 O O . GLY A 1 173 ? -7.151 9.449 24.480 1.00 88.62 173 GLY A O 1
ATOM 1383 N N . PRO A 1 174 ? -6.476 11.251 25.652 1.00 91.12 174 PRO A N 1
ATOM 1384 C CA . PRO A 1 174 ? -5.813 11.918 24.533 1.00 91.12 174 PRO A CA 1
ATOM 1385 C C . PRO A 1 174 ? -4.468 11.260 24.205 1.00 91.12 174 PRO A C 1
ATOM 1387 O O . PRO A 1 174 ? -3.611 11.124 25.077 1.00 91.12 174 PRO A O 1
ATOM 1390 N N . ILE A 1 175 ? -4.259 10.924 22.935 1.00 93.31 175 ILE A N 1
ATOM 1391 C CA . ILE A 1 175 ? -3.002 10.366 22.419 1.00 93.31 175 ILE A CA 1
ATOM 1392 C C . ILE A 1 175 ? -2.411 11.274 21.346 1.00 93.31 175 ILE A C 1
ATOM 1394 O O . ILE A 1 175 ? -3.098 12.148 20.812 1.00 93.31 175 ILE A O 1
ATOM 1398 N N . ARG A 1 176 ? -1.118 11.112 21.051 1.00 93.31 176 ARG A N 1
ATOM 1399 C CA . ARG A 1 176 ? -0.461 11.917 20.018 1.00 93.31 176 ARG A CA 1
ATOM 1400 C C . ARG A 1 176 ? -0.918 11.436 18.647 1.00 93.31 176 ARG A C 1
ATOM 1402 O O . ARG A 1 176 ? -1.013 10.236 18.426 1.00 93.31 176 ARG A O 1
ATOM 1409 N N . LEU A 1 177 ? -1.109 12.371 17.715 1.00 89.50 177 LEU A N 1
ATOM 1410 C CA . LEU A 1 177 ? -1.473 12.047 16.331 1.00 89.50 177 LEU A CA 1
ATOM 1411 C C . LEU A 1 177 ? -0.490 11.050 15.700 1.00 89.50 177 LEU A C 1
ATOM 1413 O O . LEU A 1 177 ? -0.911 10.096 15.064 1.00 89.50 177 LEU A O 1
ATOM 1417 N N . LYS A 1 178 ? 0.807 11.202 15.989 1.00 89.25 178 LYS A N 1
ATOM 1418 C CA . LYS A 1 178 ? 1.844 10.270 15.537 1.00 89.25 178 LYS A CA 1
ATOM 1419 C C . LYS A 1 178 ? 1.575 8.818 15.963 1.00 89.25 178 LYS A C 1
ATOM 1421 O O . LYS A 1 178 ? 1.761 7.911 15.165 1.00 89.25 178 LYS A O 1
ATOM 1426 N N . ASP A 1 179 ? 1.115 8.599 17.196 1.00 91.75 179 ASP A N 1
ATOM 1427 C CA . ASP A 1 179 ? 0.837 7.249 17.704 1.00 91.75 179 ASP A CA 1
ATOM 1428 C C . ASP A 1 179 ? -0.401 6.638 17.014 1.00 91.75 179 ASP A C 1
ATOM 1430 O O . ASP A 1 179 ? -0.497 5.419 16.875 1.00 91.75 179 ASP A O 1
ATOM 1434 N N . VAL A 1 180 ? -1.348 7.483 16.578 1.00 92.88 180 VAL A N 1
ATOM 1435 C CA . VAL A 1 180 ? -2.516 7.072 15.781 1.00 92.88 180 VAL A CA 1
ATOM 1436 C C . VAL A 1 180 ? -2.078 6.649 14.385 1.00 92.88 180 VAL A C 1
ATOM 1438 O O . VAL A 1 180 ? -2.406 5.546 13.962 1.00 92.88 180 VAL A O 1
ATOM 1441 N N . GLU A 1 181 ? -1.312 7.496 13.699 1.00 89.31 181 GLU A N 1
ATOM 1442 C CA . GLU A 1 181 ? -0.815 7.236 12.343 1.00 89.31 181 GLU A CA 1
ATOM 1443 C C . GLU A 1 181 ? 0.062 5.976 12.299 1.00 89.31 181 GLU A C 1
ATOM 1445 O O . GLU A 1 181 ? -0.082 5.152 11.401 1.00 89.31 181 GLU A O 1
ATOM 1450 N N . GLU A 1 182 ? 0.926 5.765 13.299 1.00 90.31 182 GLU A N 1
ATOM 1451 C CA . GLU A 1 182 ? 1.728 4.540 13.412 1.00 90.31 182 GLU A CA 1
ATOM 1452 C C . GLU A 1 182 ? 0.854 3.286 13.570 1.00 90.31 182 GLU A C 1
ATOM 1454 O O . GLU A 1 182 ? 1.139 2.252 12.962 1.00 90.31 182 GLU A O 1
ATOM 1459 N N . ALA A 1 183 ? -0.217 3.358 14.366 1.00 93.56 183 ALA A N 1
ATOM 1460 C CA . ALA A 1 183 ? -1.153 2.248 14.527 1.00 93.56 183 ALA A CA 1
ATOM 1461 C C . ALA A 1 183 ? -1.951 1.983 13.238 1.00 93.56 183 ALA A C 1
ATOM 1463 O O . ALA A 1 183 ? -2.101 0.832 12.830 1.00 93.56 183 ALA A O 1
ATOM 1464 N N . GLN A 1 184 ? -2.413 3.039 12.565 1.00 93.50 184 GLN A N 1
ATOM 1465 C CA . GLN A 1 184 ? -3.097 2.951 11.273 1.00 93.50 184 GLN A CA 1
ATOM 1466 C C . GLN A 1 184 ? -2.200 2.310 10.209 1.00 93.50 184 GLN A C 1
ATOM 1468 O O . GLN A 1 184 ? -2.631 1.368 9.544 1.00 93.50 184 GLN A O 1
ATOM 1473 N N . GLN A 1 185 ? -0.936 2.736 10.112 1.00 88.88 185 GLN A N 1
ATOM 1474 C CA . GLN A 1 185 ? 0.021 2.181 9.153 1.00 88.88 185 GLN A CA 1
ATOM 1475 C C . GLN A 1 185 ? 0.247 0.685 9.381 1.00 88.88 185 GLN A C 1
ATOM 1477 O O . GLN A 1 185 ? 0.236 -0.087 8.427 1.00 88.88 185 GLN A O 1
ATOM 1482 N N . LYS A 1 186 ? 0.387 0.243 10.638 1.00 91.00 186 LYS A N 1
ATOM 1483 C CA . LYS A 1 186 ? 0.514 -1.192 10.946 1.00 91.00 186 LYS A CA 1
ATOM 1484 C C . LYS A 1 186 ? -0.693 -1.990 10.465 1.00 91.00 186 LYS A C 1
ATOM 1486 O O . LYS A 1 186 ? -0.522 -3.085 9.934 1.00 91.00 186 LYS A O 1
ATOM 1491 N N . ILE A 1 187 ? -1.904 -1.460 10.642 1.00 93.69 187 ILE A N 1
ATOM 1492 C CA . ILE A 1 187 ? -3.122 -2.137 10.183 1.00 93.69 187 ILE A CA 1
ATOM 1493 C C . ILE A 1 187 ? -3.174 -2.170 8.651 1.00 93.69 187 ILE A C 1
ATOM 1495 O O . ILE A 1 187 ? -3.499 -3.211 8.086 1.00 93.69 187 ILE A O 1
ATOM 1499 N N . VAL A 1 188 ? -2.788 -1.086 7.973 1.00 91.44 188 VAL A N 1
ATOM 1500 C CA . VAL A 1 188 ? -2.652 -1.058 6.507 1.00 91.44 188 VAL A CA 1
ATOM 1501 C C . VAL A 1 188 ? -1.656 -2.118 6.028 1.00 91.44 188 VAL A C 1
ATOM 1503 O O . VAL A 1 188 ? -1.970 -2.871 5.108 1.00 91.44 188 VAL A O 1
ATOM 1506 N N . SER A 1 189 ? -0.502 -2.264 6.685 1.00 88.69 189 SER A N 1
ATOM 1507 C CA . SER A 1 189 ? 0.466 -3.319 6.353 1.00 88.69 189 SER A CA 1
ATOM 1508 C C . SER A 1 189 ? -0.120 -4.728 6.512 1.00 88.69 189 SER A C 1
ATOM 1510 O O . SER A 1 189 ? 0.142 -5.594 5.681 1.00 88.69 189 SER A O 1
ATOM 1512 N N . ILE A 1 190 ? -0.943 -4.966 7.540 1.00 92.69 190 ILE A N 1
ATOM 1513 C CA . ILE A 1 190 ? -1.645 -6.248 7.735 1.00 92.69 190 ILE A CA 1
ATOM 1514 C C . ILE A 1 190 ? -2.655 -6.495 6.609 1.00 92.69 190 ILE A C 1
ATOM 1516 O O . ILE A 1 190 ? -2.711 -7.598 6.070 1.00 92.69 190 ILE A O 1
ATOM 1520 N N . ILE A 1 191 ? -3.433 -5.478 6.228 1.00 92.06 191 ILE A N 1
ATOM 1521 C CA . ILE A 1 191 ? -4.391 -5.561 5.114 1.00 92.06 191 ILE A CA 1
ATOM 1522 C C . ILE A 1 191 ? -3.657 -5.946 3.827 1.00 92.06 191 ILE A C 1
ATOM 1524 O O . ILE A 1 191 ? -4.047 -6.912 3.177 1.00 92.06 191 ILE A O 1
ATOM 1528 N N . ARG A 1 192 ? -2.555 -5.263 3.501 1.00 86.75 192 ARG A N 1
ATOM 1529 C CA . ARG A 1 192 ? -1.732 -5.584 2.325 1.00 86.75 192 ARG A CA 1
ATOM 1530 C C . ARG A 1 192 ? -1.181 -7.001 2.373 1.00 86.75 192 ARG A C 1
ATOM 1532 O O . ARG A 1 192 ? -1.322 -7.739 1.412 1.00 86.75 192 ARG A O 1
ATOM 1539 N N . HIS A 1 193 ? -0.656 -7.432 3.517 1.00 89.38 193 HIS A N 1
ATOM 1540 C CA . HIS A 1 193 ? -0.168 -8.801 3.657 1.00 89.38 193 HIS A CA 1
ATOM 1541 C C . HIS A 1 193 ? -1.265 -9.853 3.403 1.00 89.38 193 HIS A C 1
ATOM 1543 O O . HIS A 1 193 ? -1.025 -10.884 2.769 1.00 89.38 193 HIS A O 1
ATOM 1549 N N . LEU A 1 194 ? -2.488 -9.593 3.871 1.00 90.69 194 LEU A N 1
ATOM 1550 C CA . LEU A 1 194 ? -3.636 -10.457 3.605 1.00 90.69 194 LEU A CA 1
ATOM 1551 C C . LEU A 1 194 ? -4.087 -10.389 2.133 1.00 90.69 194 LEU A C 1
ATOM 1553 O O . LEU A 1 194 ? -4.602 -11.375 1.610 1.00 90.69 194 LEU A O 1
ATOM 1557 N N . GLU A 1 195 ? -3.924 -9.251 1.459 1.00 88.25 195 GLU A N 1
ATOM 1558 C CA . GLU A 1 195 ? -4.188 -9.092 0.020 1.00 88.25 195 GLU A CA 1
ATOM 1559 C C . GLU A 1 195 ? -3.177 -9.909 -0.799 1.00 88.25 195 GLU A C 1
ATOM 1561 O O . GLU A 1 195 ? -3.574 -10.737 -1.618 1.00 88.25 195 GLU A O 1
ATOM 1566 N N . ASP A 1 196 ? -1.884 -9.777 -0.492 1.00 85.38 196 ASP A N 1
ATOM 1567 C CA . ASP A 1 196 ? -0.776 -10.461 -1.176 1.00 85.38 196 ASP A CA 1
ATOM 1568 C C . ASP A 1 196 ? -0.859 -11.988 -1.056 1.00 85.38 196 ASP A C 1
ATOM 1570 O O . ASP A 1 196 ? -0.499 -12.734 -1.968 1.00 85.38 196 ASP A O 1
ATOM 1574 N N . THR A 1 197 ? -1.352 -12.478 0.081 1.00 89.62 197 THR A N 1
ATOM 1575 C CA . THR A 1 197 ? -1.579 -13.912 0.319 1.00 89.62 197 THR A CA 1
ATOM 1576 C C . THR A 1 197 ? -2.896 -14.417 -0.284 1.00 89.62 197 THR A C 1
ATOM 1578 O O . THR A 1 197 ? -3.201 -15.609 -0.191 1.00 89.62 197 THR A O 1
ATOM 1581 N N . GLY A 1 198 ? -3.681 -13.539 -0.921 1.00 88.75 198 GLY A N 1
ATOM 1582 C CA . GLY A 1 198 ? -4.982 -13.849 -1.519 1.00 88.75 198 GLY A CA 1
ATOM 1583 C C . GLY A 1 198 ? -6.076 -14.136 -0.487 1.00 88.75 198 GLY A C 1
ATOM 1584 O O . GLY A 1 198 ? -7.108 -14.735 -0.801 1.00 88.75 198 GLY A O 1
ATOM 1585 N N . GLU A 1 199 ? -5.854 -13.756 0.769 1.00 89.00 199 GLU A N 1
ATOM 1586 C CA . GLU A 1 199 ? -6.793 -13.967 1.860 1.00 89.00 199 GLU A CA 1
ATOM 1587 C C . GLU A 1 199 ? -7.929 -12.948 1.881 1.00 89.00 199 GLU A C 1
ATOM 1589 O O . GLU A 1 199 ? -9.037 -13.290 2.321 1.00 89.00 199 GLU A O 1
ATOM 1594 N N . ILE A 1 200 ? -7.666 -11.729 1.422 1.00 90.88 200 ILE A N 1
ATOM 1595 C CA . ILE A 1 200 ? -8.662 -10.681 1.207 1.00 90.88 200 ILE A CA 1
ATOM 1596 C C . ILE A 1 200 ? -8.521 -10.115 -0.203 1.00 90.88 200 ILE A C 1
ATOM 1598 O O . ILE A 1 200 ? -7.472 -10.229 -0.826 1.00 90.88 200 ILE A O 1
ATOM 1602 N N . VAL A 1 201 ? -9.588 -9.489 -0.693 1.00 85.00 201 VAL A N 1
ATOM 1603 C CA . VAL A 1 201 ? -9.572 -8.741 -1.950 1.00 85.00 201 VAL A CA 1
ATOM 1604 C C . VAL A 1 201 ? -9.873 -7.290 -1.619 1.00 85.00 201 VAL A C 1
ATOM 1606 O O . VAL A 1 201 ? -10.870 -6.998 -0.955 1.00 85.00 201 VAL A O 1
ATOM 1609 N N . VAL A 1 202 ? -9.001 -6.393 -2.067 1.00 81.62 202 VAL A N 1
ATOM 1610 C CA . VAL A 1 202 ? -9.170 -4.951 -1.915 1.00 81.62 202 VAL A CA 1
ATOM 1611 C C . VAL A 1 202 ? -9.632 -4.400 -3.257 1.00 81.62 202 VAL A C 1
ATOM 1613 O O . VAL A 1 202 ? -8.864 -4.361 -4.213 1.00 81.62 202 VAL A O 1
ATOM 1616 N N . ALA A 1 203 ? -10.896 -3.988 -3.346 1.00 71.81 203 ALA A N 1
ATOM 1617 C CA . ALA A 1 203 ? -11.389 -3.306 -4.535 1.00 71.81 203 ALA A CA 1
ATOM 1618 C C . ALA A 1 203 ? -10.756 -1.910 -4.590 1.00 71.81 203 ALA A C 1
ATOM 1620 O O . ALA A 1 203 ? -11.155 -1.012 -3.848 1.00 71.81 203 ALA A O 1
ATOM 1621 N N . ARG A 1 204 ? -9.737 -1.732 -5.434 1.00 68.12 204 ARG A N 1
ATOM 1622 C CA . ARG A 1 204 ? -9.149 -0.414 -5.686 1.00 68.12 204 ARG A CA 1
ATOM 1623 C C . ARG A 1 204 ? -10.059 0.307 -6.672 1.00 68.12 204 ARG A C 1
ATOM 1625 O O . ARG A 1 204 ? -10.426 -0.253 -7.702 1.00 68.12 204 ARG A O 1
ATOM 1632 N N . SER A 1 205 ? -10.446 1.540 -6.356 1.00 50.25 205 SER A N 1
ATOM 1633 C CA . SER A 1 205 ? -11.246 2.372 -7.260 1.00 50.25 205 SER A CA 1
ATOM 1634 C C . SER A 1 205 ? -10.418 2.708 -8.507 1.00 50.25 205 SER A C 1
ATOM 1636 O O . SER A 1 205 ? -9.728 3.721 -8.540 1.00 50.25 205 SER A O 1
ATOM 1638 N N . GLY A 1 206 ? -10.435 1.831 -9.513 1.00 49.62 206 GLY A N 1
ATOM 1639 C CA . GLY A 1 206 ? -9.696 2.029 -10.760 1.00 49.62 206 GLY A CA 1
ATOM 1640 C C . GLY A 1 206 ? -9.564 0.798 -11.653 1.00 49.62 206 GLY A C 1
ATOM 1641 O O . GLY A 1 206 ? -9.617 0.960 -12.868 1.00 49.62 206 GLY A O 1
ATOM 1642 N N . GLU A 1 207 ? -9.448 -0.412 -11.103 1.00 46.34 207 GLU A N 1
ATOM 1643 C CA . GLU A 1 207 ? -9.241 -1.629 -11.900 1.00 46.34 207 GLU A CA 1
ATOM 1644 C C . GLU A 1 207 ? -10.061 -2.797 -11.324 1.00 46.34 207 GLU A C 1
ATOM 1646 O O . GLU A 1 207 ? -10.050 -3.054 -10.123 1.00 46.34 207 GLU A O 1
ATOM 1651 N N . ASP A 1 208 ? -10.794 -3.463 -12.221 1.00 42.47 208 ASP A N 1
ATOM 1652 C CA . ASP A 1 208 ? -11.566 -4.701 -12.049 1.00 42.47 208 ASP A CA 1
ATOM 1653 C C . ASP A 1 208 ? -12.946 -4.646 -11.362 1.00 42.47 208 ASP A C 1
ATOM 1655 O O . ASP A 1 208 ? -13.242 -5.355 -10.399 1.00 42.47 208 ASP A O 1
ATOM 1659 N N . GLU A 1 209 ? -13.894 -3.962 -12.019 1.00 34.19 209 GLU A N 1
ATOM 1660 C CA . GLU A 1 209 ? -15.253 -4.513 -12.151 1.00 34.19 209 GLU A CA 1
ATOM 1661 C C . GLU A 1 209 ? -15.215 -5.761 -13.059 1.00 34.19 209 GLU A C 1
ATOM 1663 O O . GLU A 1 209 ? -15.584 -5.718 -14.235 1.00 34.19 209 GLU A O 1
ATOM 1668 N N . LEU A 1 210 ? -14.781 -6.907 -12.531 1.00 35.56 210 LEU A N 1
ATOM 1669 C CA . LEU A 1 210 ? -15.100 -8.193 -13.154 1.00 35.56 210 LEU A CA 1
ATOM 1670 C C . LEU A 1 210 ? -16.461 -8.666 -12.643 1.00 35.56 210 LEU A C 1
ATOM 1672 O O . LEU A 1 210 ? -16.586 -9.306 -11.600 1.00 35.56 210 LEU A O 1
ATOM 1676 N N . VAL A 1 211 ? -17.495 -8.330 -13.413 1.00 31.91 211 VAL A N 1
ATOM 1677 C CA . VAL A 1 211 ? -18.833 -8.913 -13.290 1.00 31.91 211 VAL A CA 1
ATOM 1678 C C . VAL A 1 211 ? -18.801 -10.332 -13.867 1.00 31.91 211 VAL A C 1
ATOM 1680 O O . VAL A 1 211 ? -18.457 -10.514 -15.036 1.00 31.91 211 VAL A O 1
ATOM 1683 N N . VAL A 1 212 ? -19.199 -11.324 -13.064 1.00 33.97 212 VAL A N 1
ATOM 1684 C CA . VAL A 1 212 ? -19.642 -12.651 -13.535 1.00 33.97 212 VAL A CA 1
ATOM 1685 C C . VAL A 1 212 ? -21.117 -12.816 -13.214 1.00 33.97 212 VAL A C 1
ATOM 1687 O O . VAL A 1 212 ? -21.491 -12.552 -12.049 1.00 33.97 212 VAL A O 1
#

pLDDT: mean 83.45, std 13.41, range [31.91, 96.75]

Sequence (212 aa):
QQEHPQTIALILAYLEPNKASIILQSLPHEVQSDVARRIATMDRTSPEVLREVERVLEKKLSTLSREDYTAAGGVESIVEILNLVDRSSEKQIIEALEDEDPELAEEIKKRMFVFEDIVMLDARAIQKVLREVDSQELAKALKSVDTEVQDKIFRNMSKRDAGMLKEDMEYMGPIRLKDVEEAQQKIVSIIRHLEDTGEIVVARSGEDELVV

Secondary structure (DSSP, 8-state):
--S-HHHHHHHHHTS-HHHHHHHHHTS-HHHHHHHHHHHHT-----HHHHHHHHHHHHHHHHTT----------HHHHHHHHHHS-HHHHHHHHHHHHHH-HHHHHHHHHHSPPGGGGGGS-HHHHHHHHHHS-HHHHHHHGGGS-HHHHHHHHHTS-HHHHHHHHHHHHHT-S--HHHHHHHHHHHHHHHHHHHHTTSS----TTS-----

Radius of gyration: 30.2 Å; chains: 1; bounding box: 58×43×85 Å

Foldseek 3Di:
DPDDLLLLLVVLLPDDVVVSVVVLVVDDPVSSVVSVVNNVPPDDDDPVVVVVSVVVVVVVVVVVDPDDDPCPDDLVRVLVVLLPDDPVVSVVVLVVCCVVPVVSSVVSVLPHDFLLLCLQFDLQLLLVLVVVADLLLVLLQPQPDDPSSLVSNLVSDDPVSSVVSVVSNVVVPDDDPVSNRVSRSVSSVSSVVCVVVVNTPRPRVPDDPPDD